Protein AF-A0A4R5NSW8-F1 (afdb_monomer_lite)

Foldseek 3Di:
DDDDDDDDDDDDDDDDDDDDDDDDPPPPPPPPPPQWPKDWPDKDWDPDWFKKQFCFDFFAADSSRPHTDGTSNVGRVFIWTFTMKIWIQTPVRDIFIWTWIAGPVRPDTGIDTCVRIDGDDDLVLLVVLLVLLLVLLVLADPVPSPVLPVLSVPADSLQQLHDPPDCSHPLSSLLVLLLCCQPPVDFAADDSRSVSSLCSNVSNCVSCLVPFDPVLNVVLVVLVVQLVVQQVVLVVVVVPDPDPDPDRTHSDRDNSNSVSSNVSSNSSSVRSSVVND

pLDDT: mean 81.41, std 21.51, range [29.38, 98.5]

Radius of gyration: 36.74 Å; chains: 1; bounding box: 62×72×131 Å

Secondary structure (DSSP, 8-state):
--------------------------------------EEEEEEEEEEEEEEEE-SSEEESSTT--SEEEEGGGGTT-EEEEEEEEEEE-TTS-EEEEEEEEETTSSSEEEEEGGGEEEPPP-HHHHHHHHHHHHHHTTS-TTTTHHHHHHHHT--TTSTT--TT-S-SHHHHHHHHHHHHHH---SS---HHHHHHHHHHHHHHHHHGGGS-HHHHHHHHHHHHHHHHHHHHHHHHHTT--------------HHHHHHHHHHHHHHHHHHHTT--

Organism: NCBI:txid1423728

Sequence (277 aa):
MTKSIHSKMTYVGLLAASMGIGMFVSPNGSNAQAASHIKIVSSKTMDDAQPYNITHGYLYSSPKLKVRLHNGKNYVHTTFYTNKATTVKKSYGVKSVYYYVFNKSKTVYGWTWHGNLVKAKTYDQEKSDISAMIGIINTMNPISRGEYLEKLNDVDVRTAYNDPSSSSDISSIVYQIGNDLKDDPGYETIGDETLNDYQTLGKFYDLFKSRFSTFDREKLDSLYDNYQTALNKSLADDGSSDDDDQYDGGLELSEEATSAASSFGDTLSEDIAKLQE

Structure (mmCIF, N/CA/C/O backbone):
data_AF-A0A4R5NSW8-F1
#
_entry.id   AF-A0A4R5NSW8-F1
#
loop_
_atom_site.group_PDB
_atom_site.id
_atom_site.type_symbol
_atom_site.label_atom_id
_atom_site.label_alt_id
_atom_site.label_comp_id
_atom_site.label_asym_id
_atom_site.label_entity_id
_atom_site.label_seq_id
_atom_site.pdbx_PDB_ins_code
_atom_site.Cartn_x
_atom_site.Cartn_y
_atom_site.Cartn_z
_atom_site.occupancy
_atom_site.B_iso_or_equiv
_atom_site.auth_seq_id
_atom_site.auth_comp_id
_atom_site.auth_asym_id
_atom_site.auth_atom_id
_atom_site.pdbx_PDB_model_num
ATOM 1 N N . MET A 1 1 ? -37.623 -56.697 57.505 1.00 38.62 1 MET A N 1
ATOM 2 C CA . MET A 1 1 ? -36.339 -55.968 57.465 1.00 38.62 1 MET A CA 1
ATOM 3 C C . MET A 1 1 ? -36.621 -54.515 57.832 1.00 38.62 1 MET A C 1
ATOM 5 O O . MET A 1 1 ? -37.329 -53.850 57.096 1.00 38.62 1 MET A O 1
ATOM 9 N N . THR A 1 2 ? -36.528 -54.186 59.127 1.00 33.19 2 THR A N 1
ATOM 10 C CA . THR A 1 2 ? -35.433 -53.381 59.734 1.00 33.19 2 THR A CA 1
ATOM 11 C C . THR A 1 2 ? -35.382 -51.960 59.156 1.00 33.19 2 THR A C 1
ATOM 13 O O . THR A 1 2 ? -34.997 -51.785 58.012 1.00 33.19 2 THR A O 1
ATOM 16 N N . LYS A 1 3 ? -35.981 -50.972 59.853 1.00 30.66 3 LYS A N 1
ATOM 17 C CA . LYS A 1 3 ? -35.326 -50.048 60.825 1.00 30.66 3 LYS A CA 1
ATOM 18 C C . LYS A 1 3 ? -34.261 -49.180 60.114 1.00 30.66 3 LYS A C 1
ATOM 20 O O . LYS A 1 3 ? -33.394 -49.728 59.464 1.00 30.66 3 LYS A O 1
ATOM 25 N N . SER A 1 4 ? -34.188 -47.855 60.260 1.00 32.28 4 SER A N 1
ATOM 26 C CA . SER A 1 4 ? -34.315 -47.126 61.521 1.00 32.28 4 SER A CA 1
ATOM 27 C C . SER A 1 4 ? -34.171 -45.597 61.316 1.00 32.28 4 SER A C 1
ATOM 29 O O . SER A 1 4 ? -33.352 -45.208 60.495 1.00 32.28 4 SER A O 1
ATOM 31 N N . ILE A 1 5 ? -35.005 -44.755 61.962 1.00 37.62 5 ILE A N 1
ATOM 32 C CA . ILE A 1 5 ? -34.723 -43.888 63.153 1.00 37.62 5 ILE A CA 1
ATOM 33 C C . ILE A 1 5 ? -33.814 -42.670 62.780 1.00 37.62 5 ILE A C 1
ATOM 35 O O . ILE A 1 5 ? -32.741 -42.855 62.226 1.00 37.62 5 ILE A O 1
ATOM 39 N N . HIS A 1 6 ? -34.159 -41.394 63.013 1.00 31.62 6 HIS A N 1
ATOM 40 C CA . HIS A 1 6 ? -34.327 -40.792 64.341 1.00 31.62 6 HIS A CA 1
ATOM 41 C C . HIS A 1 6 ? -35.201 -39.532 64.397 1.00 31.62 6 HIS A C 1
ATOM 43 O O . HIS A 1 6 ? -35.306 -38.733 63.475 1.00 31.62 6 HIS A O 1
ATOM 49 N N . SER A 1 7 ? -35.810 -39.416 65.573 1.00 32.41 7 SER A N 1
ATOM 50 C CA . SER A 1 7 ? -36.741 -38.428 66.094 1.00 32.41 7 SER A CA 1
ATOM 51 C C . SER A 1 7 ? -36.113 -37.813 67.352 1.00 32.41 7 SER A C 1
ATOM 53 O O . SER A 1 7 ? -35.307 -38.490 67.993 1.00 32.41 7 SER A O 1
ATOM 55 N N . LYS A 1 8 ? -36.610 -36.627 67.748 1.00 32.53 8 LYS A N 1
ATOM 56 C CA . LYS A 1 8 ? -36.468 -35.962 69.067 1.00 32.53 8 LYS A CA 1
ATOM 57 C C . LYS A 1 8 ? -35.099 -35.287 69.294 1.00 32.53 8 LYS A C 1
ATOM 59 O O . LYS A 1 8 ? -34.103 -35.704 68.735 1.00 32.53 8 LYS A O 1
ATOM 64 N N . MET A 1 9 ? -34.963 -34.217 70.077 1.00 32.03 9 MET A N 1
ATOM 65 C CA . MET A 1 9 ? -35.760 -33.802 71.228 1.00 32.03 9 MET A CA 1
ATOM 66 C C . MET A 1 9 ? -35.484 -32.329 71.560 1.00 32.03 9 MET A C 1
ATOM 68 O O . MET A 1 9 ? -34.350 -31.867 71.473 1.00 32.03 9 MET A O 1
ATOM 72 N N . THR A 1 10 ? -36.519 -31.624 72.001 1.00 36.34 10 THR A N 1
ATOM 73 C CA . THR A 1 10 ? -36.427 -30.390 72.785 1.00 36.34 10 THR A CA 1
ATOM 74 C C . THR A 1 10 ? -35.731 -30.671 74.119 1.00 36.34 10 THR A C 1
ATOM 76 O O . THR A 1 10 ? -36.114 -31.614 74.808 1.00 36.34 10 THR A O 1
ATOM 79 N N . TYR A 1 11 ? -34.788 -29.815 74.520 1.00 34.62 11 TYR A N 1
ATOM 80 C CA . TYR A 1 11 ? -34.426 -29.619 75.925 1.00 34.62 11 TYR A CA 1
ATOM 81 C C . TYR A 1 11 ? -34.349 -28.125 76.233 1.00 34.62 11 TYR A C 1
ATOM 83 O O . TYR A 1 11 ? -33.570 -27.380 75.645 1.00 34.62 11 TYR A O 1
ATOM 91 N N . VAL A 1 12 ? -35.206 -27.718 77.167 1.00 36.34 12 VAL A N 1
ATOM 92 C CA . VAL A 1 12 ? -35.125 -26.476 77.932 1.00 36.34 12 VAL A CA 1
ATOM 93 C C . VAL A 1 12 ? -34.064 -26.689 79.009 1.00 36.34 12 VAL A C 1
ATOM 95 O O . VAL A 1 12 ? -34.095 -27.708 79.699 1.00 36.34 12 VAL A O 1
ATOM 98 N N . GLY A 1 13 ? -33.138 -25.744 79.161 1.00 31.19 13 GLY A N 1
ATOM 99 C CA . GLY A 1 13 ? -32.072 -25.843 80.152 1.00 31.19 13 GLY A CA 1
ATOM 100 C C . GLY A 1 13 ? -31.401 -24.507 80.445 1.00 31.19 13 GLY A C 1
ATOM 101 O O . GLY A 1 13 ? -30.458 -24.133 79.768 1.00 31.19 13 GLY A O 1
ATOM 102 N N . LEU A 1 14 ? -31.906 -23.863 81.499 1.00 29.38 14 LEU A N 1
ATOM 103 C CA . LEU A 1 14 ? -31.194 -23.040 82.482 1.00 29.38 14 LEU A CA 1
ATOM 104 C C . LEU A 1 14 ? -30.482 -21.745 82.033 1.00 29.38 14 LEU A C 1
ATOM 106 O O . LEU A 1 14 ? -29.402 -21.740 81.450 1.00 29.38 14 LEU A O 1
ATOM 110 N N . LEU A 1 15 ? -31.070 -20.625 82.473 1.00 31.98 15 LEU A N 1
ATOM 111 C CA . LEU A 1 15 ? -30.392 -19.352 82.710 1.00 31.98 15 LEU A CA 1
ATOM 112 C C . LEU A 1 15 ? -29.209 -19.557 83.673 1.00 31.98 15 LEU A C 1
ATOM 114 O O . LEU A 1 15 ? -29.405 -20.000 84.804 1.00 31.98 15 LEU A O 1
ATOM 118 N N . ALA A 1 16 ? -28.020 -19.122 83.268 1.00 35.25 16 ALA A N 1
ATOM 119 C CA . ALA A 1 16 ? -26.944 -18.750 84.176 1.00 35.25 16 ALA A CA 1
ATOM 120 C C . ALA A 1 16 ? -26.356 -17.421 83.689 1.00 35.25 16 ALA A C 1
ATOM 122 O O . ALA A 1 16 ? -25.766 -17.336 82.614 1.00 35.25 16 ALA A O 1
ATOM 123 N N . ALA A 1 17 ? -26.584 -16.364 84.468 1.00 36.62 17 ALA A N 1
ATOM 124 C CA . ALA A 1 17 ? -25.967 -15.067 84.264 1.00 36.62 17 ALA A CA 1
ATOM 125 C C . ALA A 1 17 ? -24.540 -15.108 84.826 1.00 36.62 17 ALA A C 1
ATOM 127 O O . ALA A 1 17 ? -24.351 -15.220 86.035 1.00 36.62 17 ALA A O 1
ATOM 128 N N . SER A 1 18 ? -23.542 -14.985 83.953 1.00 34.31 18 SER A N 1
ATOM 129 C CA . SER A 1 18 ? -22.174 -14.631 84.329 1.00 34.31 18 SER A CA 1
ATOM 130 C C . SER A 1 18 ? -21.743 -13.410 83.525 1.00 34.31 18 SER A C 1
ATOM 132 O O . SER A 1 18 ? -21.860 -13.368 82.302 1.00 34.31 18 SER A O 1
ATOM 134 N N . MET A 1 19 ? -21.301 -12.395 84.255 1.00 34.38 19 MET A N 1
ATOM 135 C CA . MET A 1 19 ? -20.936 -11.071 83.779 1.00 34.38 19 MET A CA 1
ATOM 136 C C . MET A 1 19 ? -19.632 -11.104 82.966 1.00 34.38 19 MET A C 1
ATOM 138 O O . MET A 1 19 ? -18.651 -11.691 83.406 1.00 34.38 19 MET A O 1
ATOM 142 N N . GLY A 1 20 ? -19.622 -10.383 81.839 1.00 31.14 20 GLY A N 1
ATOM 143 C CA . GLY A 1 20 ? -18.429 -9.758 81.258 1.00 31.14 20 GLY A CA 1
ATOM 144 C C . GLY A 1 20 ? -17.565 -10.603 80.315 1.00 31.14 20 GLY A C 1
ATOM 145 O O . GLY A 1 20 ? -16.765 -11.403 80.767 1.00 31.14 20 GLY A O 1
ATOM 146 N N . ILE A 1 21 ? -17.666 -10.317 79.010 1.00 33.38 21 ILE A N 1
ATOM 147 C CA . ILE A 1 21 ? -16.567 -10.014 78.066 1.00 33.38 21 ILE A CA 1
ATOM 148 C C . ILE A 1 21 ? -17.239 -9.311 76.875 1.00 33.38 21 ILE A C 1
ATOM 150 O O . ILE A 1 21 ? -18.159 -9.848 76.260 1.00 33.38 21 ILE A O 1
ATOM 154 N N . GLY A 1 22 ? -16.823 -8.078 76.581 1.00 33.16 22 GLY A N 1
ATOM 155 C CA . GLY A 1 22 ? -17.311 -7.319 75.432 1.00 33.16 22 GLY A CA 1
ATOM 156 C C . GLY A 1 22 ? -16.860 -7.973 74.130 1.00 33.16 22 GLY A C 1
ATOM 157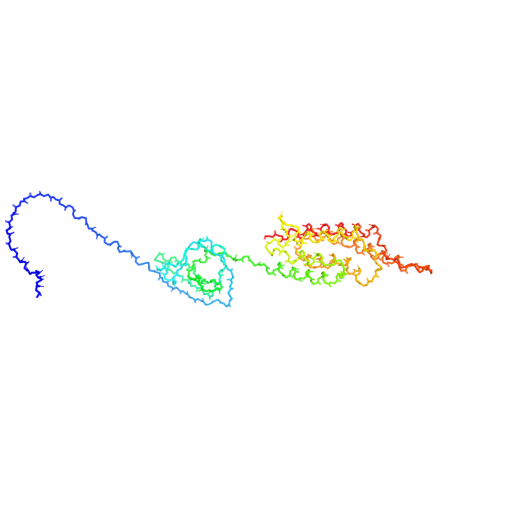 O O . GLY A 1 22 ? -15.699 -7.857 73.747 1.00 33.16 22 GLY A O 1
ATOM 158 N N . MET A 1 23 ? -17.777 -8.649 73.441 1.00 30.86 23 MET A N 1
ATOM 159 C CA . MET A 1 23 ? -17.570 -9.032 72.050 1.00 30.86 23 MET A CA 1
ATOM 160 C C . MET A 1 23 ? -17.953 -7.845 71.170 1.00 30.86 23 MET A C 1
ATOM 162 O O . MET A 1 23 ? -19.124 -7.488 71.054 1.00 30.86 23 MET A O 1
ATOM 166 N N . PHE A 1 24 ? -16.945 -7.233 70.552 1.00 35.09 24 PHE A N 1
ATOM 167 C CA . PHE A 1 24 ? -17.136 -6.402 69.373 1.00 35.09 24 PHE A CA 1
ATOM 168 C C . PHE A 1 24 ? -17.829 -7.250 68.305 1.00 35.09 24 PHE A C 1
ATOM 170 O O . PHE A 1 24 ? -17.222 -8.130 67.697 1.00 35.09 24 PHE A O 1
ATOM 177 N N . VAL A 1 25 ? -19.117 -7.000 68.084 1.00 33.78 25 VAL A N 1
ATOM 178 C CA . VAL A 1 25 ? -19.822 -7.527 66.921 1.00 33.78 25 VAL A CA 1
ATOM 179 C C . VAL A 1 25 ? -19.388 -6.652 65.750 1.00 33.78 25 VAL A C 1
ATOM 181 O O . VAL A 1 25 ? -19.862 -5.526 65.611 1.00 33.78 25 VAL A O 1
ATOM 184 N N . SER A 1 26 ? -18.447 -7.128 64.931 1.00 39.53 26 SER A N 1
ATOM 185 C CA . SER A 1 26 ? -18.221 -6.515 63.621 1.00 39.53 26 SER A CA 1
ATOM 186 C C . SER A 1 26 ? -19.549 -6.549 62.865 1.00 39.53 26 SER A C 1
ATOM 188 O O . SER A 1 26 ? -20.094 -7.638 62.659 1.00 39.53 26 SER A O 1
ATOM 190 N N . PRO A 1 27 ? -20.090 -5.405 62.415 1.00 40.66 27 PRO A N 1
ATOM 191 C CA . PRO A 1 27 ? -21.117 -5.450 61.405 1.00 40.66 27 PRO A CA 1
ATOM 192 C C . PRO A 1 27 ? -20.430 -5.989 60.154 1.00 40.66 27 PRO A C 1
ATOM 194 O O . PRO A 1 27 ? -19.585 -5.316 59.563 1.00 40.66 27 PRO A O 1
ATOM 197 N N . ASN A 1 28 ? -20.795 -7.202 59.740 1.00 41.66 28 ASN A N 1
ATOM 198 C CA . ASN A 1 28 ? -20.647 -7.620 58.353 1.00 41.66 28 ASN A CA 1
ATOM 199 C C . ASN A 1 28 ? -21.557 -6.712 57.521 1.00 41.66 28 ASN A C 1
ATOM 201 O O . ASN A 1 28 ? -22.669 -7.074 57.137 1.00 41.66 28 ASN A O 1
ATOM 205 N N . GLY A 1 29 ? -21.087 -5.484 57.302 1.00 38.56 29 GLY A N 1
ATOM 206 C CA . GLY A 1 29 ? -21.607 -4.586 56.302 1.00 38.56 29 GLY A CA 1
ATOM 207 C C . GLY A 1 29 ? -21.476 -5.316 54.983 1.00 38.56 29 GLY A C 1
ATOM 208 O O . GLY A 1 29 ? -20.382 -5.476 54.445 1.00 38.56 29 GLY A O 1
ATOM 209 N N . SER A 1 30 ? -22.606 -5.791 54.471 1.00 40.97 30 SER A N 1
ATOM 210 C CA . SER A 1 30 ? -22.729 -6.043 53.049 1.00 40.97 30 SER A CA 1
ATOM 211 C C . SER A 1 30 ? -22.366 -4.723 52.383 1.00 40.97 30 SER A C 1
ATOM 213 O O . SER A 1 30 ? -23.130 -3.763 52.466 1.00 40.97 30 SER A O 1
ATOM 215 N N . ASN A 1 31 ? -21.167 -4.636 51.806 1.00 37.28 31 ASN A N 1
ATOM 216 C CA . ASN A 1 31 ? -20.803 -3.522 50.951 1.00 37.28 31 ASN A CA 1
ATOM 217 C C . ASN A 1 31 ? -21.775 -3.573 49.774 1.00 37.28 31 ASN A C 1
ATOM 219 O O . ASN A 1 31 ? -21.560 -4.304 48.808 1.00 37.28 31 ASN A O 1
ATOM 223 N N . ALA A 1 32 ? -22.890 -2.852 49.885 1.00 41.69 32 ALA A N 1
ATOM 224 C CA . ALA A 1 32 ? -23.768 -2.592 48.769 1.00 41.69 32 ALA A CA 1
ATOM 225 C C . ALA A 1 32 ? -22.912 -1.851 47.743 1.00 41.69 32 ALA A C 1
ATOM 227 O O . ALA A 1 32 ? -22.617 -0.666 47.898 1.00 41.69 32 ALA A O 1
ATOM 228 N N . GLN A 1 33 ? -22.436 -2.574 46.729 1.00 45.12 33 GLN A N 1
ATOM 229 C CA . GLN A 1 33 ? -21.778 -1.977 45.580 1.00 45.12 33 GLN A CA 1
ATOM 230 C C . GLN A 1 33 ? -22.769 -0.990 44.981 1.00 45.12 33 GLN A C 1
ATOM 232 O O . GLN A 1 33 ? -23.766 -1.385 44.375 1.00 45.12 33 GLN A O 1
ATOM 237 N N . ALA A 1 34 ? -22.522 0.297 45.232 1.00 43.75 34 ALA A N 1
ATOM 238 C CA . ALA A 1 34 ? -23.356 1.381 44.756 1.00 43.75 34 ALA A CA 1
ATOM 239 C C . ALA A 1 34 ? -23.580 1.179 43.255 1.00 43.75 34 ALA A C 1
ATOM 241 O O . ALA A 1 34 ? -22.629 1.160 42.467 1.00 43.75 34 ALA A O 1
ATOM 242 N N . ALA A 1 35 ? -24.838 0.959 42.867 1.00 52.75 35 ALA A N 1
ATOM 243 C CA . ALA A 1 35 ? -25.195 0.788 41.473 1.00 52.75 35 ALA A CA 1
ATOM 244 C C . ALA A 1 35 ? -24.728 2.039 40.725 1.00 52.75 35 ALA A C 1
ATOM 246 O O . ALA A 1 35 ? -25.198 3.145 40.997 1.00 52.75 35 ALA A O 1
ATOM 247 N N . SER A 1 36 ? -23.776 1.892 39.801 1.00 60.06 36 SER A N 1
ATOM 248 C CA . SER A 1 36 ? -23.354 3.030 38.997 1.00 60.06 36 SER A CA 1
ATOM 249 C C . SER A 1 36 ? -24.580 3.542 38.233 1.00 60.06 36 SER A C 1
ATOM 251 O O . SER A 1 36 ? -25.211 2.820 37.455 1.00 60.06 36 SER A O 1
ATOM 253 N N . HIS A 1 37 ? -24.976 4.788 38.503 1.00 76.00 37 HIS A N 1
ATOM 254 C CA . HIS A 1 37 ? -26.089 5.445 37.819 1.00 76.00 37 HIS A CA 1
ATOM 255 C C . HIS A 1 37 ? -25.644 5.863 36.416 1.00 76.00 37 HIS A C 1
ATOM 257 O O . HIS A 1 37 ? -25.472 7.042 36.113 1.00 76.00 37 HIS A O 1
ATOM 263 N N . ILE A 1 38 ? -25.403 4.872 35.562 1.00 85.56 38 ILE A N 1
ATOM 264 C CA . ILE A 1 38 ? -25.122 5.075 34.150 1.00 85.56 38 ILE A CA 1
ATOM 265 C C . ILE A 1 38 ? -26.432 5.413 33.440 1.00 85.56 38 ILE A C 1
ATOM 267 O O . ILE A 1 38 ? -27.372 4.616 33.419 1.00 85.56 38 ILE A O 1
ATOM 271 N N . LYS A 1 39 ? -26.477 6.605 32.841 1.00 89.38 39 LYS A N 1
ATOM 272 C CA . LYS A 1 39 ? -27.582 7.062 31.995 1.00 89.38 39 LYS A CA 1
ATOM 273 C C . LYS A 1 39 ? -27.145 7.054 30.537 1.00 89.38 39 LYS A C 1
ATOM 275 O O . LYS A 1 39 ? -26.101 7.608 30.203 1.00 89.38 39 LYS A O 1
ATOM 280 N N . ILE A 1 40 ? -27.953 6.457 29.670 1.00 91.56 40 ILE A N 1
ATOM 281 C CA . ILE A 1 40 ? -27.768 6.558 28.220 1.00 91.56 40 ILE A CA 1
ATOM 282 C C . ILE A 1 40 ? -28.359 7.901 27.786 1.00 91.56 40 ILE A C 1
ATOM 284 O O . ILE A 1 40 ? -29.528 8.168 28.043 1.00 91.56 40 ILE A O 1
ATOM 288 N N . VAL A 1 41 ? -27.531 8.759 27.196 1.00 92.75 41 VAL A N 1
ATOM 289 C CA . VAL A 1 41 ? -27.887 10.126 26.784 1.00 92.75 41 VAL A CA 1
ATOM 290 C C . VAL A 1 41 ? -28.338 10.159 25.331 1.00 92.75 41 VAL A C 1
ATOM 292 O O . VAL A 1 41 ? -29.280 10.863 24.995 1.00 92.75 41 VAL A O 1
ATOM 295 N N . SER A 1 42 ? -27.660 9.411 24.466 1.00 93.88 42 SER A N 1
ATOM 296 C CA . SER A 1 42 ? -28.001 9.311 23.051 1.00 93.88 42 SER A CA 1
ATOM 297 C C . SER A 1 42 ? -27.514 7.988 22.483 1.00 93.88 42 SER A C 1
ATOM 299 O O . SER A 1 42 ? -26.596 7.371 23.029 1.00 93.88 42 SER A O 1
ATOM 301 N N . SER A 1 43 ? -28.134 7.550 21.392 1.00 95.00 43 SER A N 1
ATOM 302 C CA . SER A 1 43 ? -27.688 6.399 20.610 1.00 95.00 43 SER A CA 1
ATOM 303 C C . SER A 1 43 ? -27.847 6.702 19.129 1.00 95.00 43 SER A C 1
ATOM 305 O O . SER A 1 43 ? -28.787 7.394 18.747 1.00 95.00 43 SER A O 1
ATOM 307 N N . LYS A 1 44 ? -26.937 6.180 18.313 1.00 94.06 44 LYS A N 1
ATOM 308 C CA . LYS A 1 44 ? -27.028 6.221 16.855 1.00 94.06 44 LYS A CA 1
ATOM 309 C C . LYS A 1 44 ? -26.533 4.912 16.256 1.00 94.06 44 LYS A C 1
ATOM 311 O O . LYS A 1 44 ? -25.636 4.273 16.816 1.00 94.06 44 LYS A O 1
ATOM 316 N N . THR A 1 45 ? -27.108 4.545 15.122 1.00 93.31 45 THR A N 1
ATOM 317 C CA . THR A 1 45 ? -26.530 3.549 14.217 1.00 93.31 45 THR A CA 1
ATOM 318 C C . THR A 1 45 ? -25.448 4.234 13.381 1.00 93.31 45 THR A C 1
ATOM 320 O O . THR A 1 45 ? -25.478 5.453 13.210 1.00 93.31 45 THR A O 1
ATOM 323 N N . MET A 1 46 ? -24.445 3.475 12.963 1.00 88.50 46 MET A N 1
ATOM 324 C CA . MET A 1 46 ? -23.431 3.919 12.014 1.00 88.50 46 MET A CA 1
ATOM 325 C C . MET A 1 46 ? -23.669 3.185 10.705 1.00 88.50 46 MET A C 1
ATOM 327 O O . MET A 1 46 ? -23.862 1.968 10.734 1.00 88.50 46 MET A O 1
ATOM 331 N N . ASP A 1 47 ? -23.657 3.928 9.605 1.00 74.75 47 ASP A N 1
ATOM 332 C CA . ASP A 1 47 ? -23.994 3.390 8.288 1.00 74.75 47 ASP A CA 1
ATOM 333 C C . ASP A 1 47 ? -22.853 2.534 7.708 1.00 74.75 47 ASP A C 1
ATOM 335 O O . ASP A 1 47 ? -23.127 1.600 6.963 1.00 74.75 47 ASP A O 1
ATOM 339 N N . ASP A 1 48 ? -21.614 2.725 8.193 1.00 76.69 48 ASP A N 1
ATOM 340 C CA . ASP A 1 48 ? -20.444 1.944 7.781 1.00 76.69 48 ASP A CA 1
ATOM 341 C C . ASP A 1 48 ? -19.736 1.238 8.942 1.00 76.69 48 ASP A C 1
ATOM 343 O O . ASP A 1 48 ? -19.367 1.834 9.962 1.00 76.69 48 ASP A O 1
ATOM 347 N N . ALA A 1 49 ? -19.482 -0.056 8.743 1.00 81.69 49 ALA A N 1
ATOM 348 C CA . ALA A 1 49 ? -18.740 -0.902 9.663 1.00 81.69 49 ALA A CA 1
ATOM 349 C C . ALA A 1 49 ? -17.226 -0.679 9.523 1.00 81.69 49 ALA A C 1
ATOM 351 O O . ALA A 1 49 ? -16.540 -1.401 8.804 1.00 81.69 49 ALA A O 1
ATOM 352 N N . GLN A 1 50 ? -16.698 0.318 10.230 1.00 85.19 50 GLN A N 1
ATOM 353 C CA . GLN A 1 50 ? -15.265 0.629 10.224 1.00 85.19 50 GLN A CA 1
ATOM 354 C C . GLN A 1 50 ? -14.453 -0.411 11.026 1.00 85.19 50 GLN A C 1
ATOM 356 O O . GLN A 1 50 ? -14.913 -0.825 12.101 1.00 85.19 50 GLN A O 1
ATOM 361 N N . PRO A 1 51 ? -13.269 -0.841 10.541 1.00 92.44 51 PRO A N 1
ATOM 362 C CA . PRO A 1 51 ? -12.437 -1.821 11.227 1.00 92.44 51 PRO A CA 1
ATOM 363 C C . PRO A 1 51 ? -11.560 -1.167 12.311 1.00 92.44 51 PRO A C 1
ATOM 365 O O . PRO A 1 51 ? -10.930 -0.128 12.110 1.00 92.44 51 PRO A O 1
ATOM 368 N N . TYR A 1 52 ? -11.493 -1.804 13.477 1.00 94.69 52 TYR A N 1
ATOM 369 C CA . TYR A 1 52 ? -10.744 -1.359 14.650 1.00 94.69 52 TYR A CA 1
ATOM 370 C C . TYR A 1 52 ? -10.041 -2.525 15.340 1.00 94.69 52 TYR A C 1
ATOM 372 O O . TYR A 1 52 ? -10.554 -3.641 15.370 1.00 94.69 52 TYR A O 1
ATOM 380 N N . ASN A 1 53 ? -8.934 -2.233 16.011 1.00 94.88 53 ASN A N 1
ATOM 381 C CA . ASN A 1 53 ? -8.326 -3.114 16.999 1.00 94.88 53 ASN A CA 1
ATOM 382 C C . ASN A 1 53 ? -8.573 -2.547 18.401 1.00 94.88 53 ASN A C 1
ATOM 384 O O . ASN A 1 53 ? -8.621 -1.330 18.602 1.00 94.88 53 ASN A O 1
ATOM 388 N N . ILE A 1 54 ? -8.731 -3.434 19.382 1.00 94.75 54 ILE A N 1
ATOM 389 C CA . ILE A 1 54 ? -8.881 -3.055 20.791 1.00 94.75 54 ILE A CA 1
ATOM 390 C C . ILE A 1 54 ? -7.516 -3.165 21.461 1.00 94.75 54 ILE A C 1
ATOM 392 O O . ILE A 1 54 ? -6.950 -4.250 21.521 1.00 94.75 54 ILE A O 1
ATOM 396 N N . THR A 1 55 ? -7.000 -2.069 22.009 1.00 92.88 55 THR A N 1
ATOM 397 C CA . THR A 1 55 ? -5.674 -2.047 22.656 1.00 92.88 55 THR A CA 1
ATOM 398 C C . THR A 1 55 ? -5.747 -2.324 24.157 1.00 92.88 55 THR A C 1
ATOM 400 O O . THR A 1 55 ? -4.826 -2.886 24.751 1.00 92.88 55 THR A O 1
ATOM 403 N N . HIS A 1 56 ? -6.849 -1.939 24.805 1.00 94.25 56 HIS A N 1
ATOM 404 C CA . HIS A 1 56 ? -7.043 -2.081 26.249 1.00 94.25 56 HIS A CA 1
ATOM 405 C C . HIS A 1 56 ? -8.522 -2.008 26.660 1.00 94.25 56 HIS A C 1
ATOM 407 O O . HIS A 1 56 ? -9.428 -1.887 25.841 1.00 94.25 56 HIS A O 1
ATOM 413 N N . GLY A 1 57 ? -8.785 -2.098 27.966 1.00 95.06 57 GLY A N 1
ATOM 414 C CA . GLY A 1 57 ? -10.126 -1.973 28.534 1.00 95.06 57 GLY A CA 1
ATOM 415 C C . GLY A 1 57 ? -10.946 -3.260 28.465 1.00 95.06 57 GLY A C 1
ATOM 416 O O . GLY A 1 57 ? -10.408 -4.363 28.419 1.00 95.06 57 GLY A O 1
ATOM 417 N N . TYR A 1 58 ? -12.269 -3.119 28.518 1.00 97.25 58 TYR A N 1
ATOM 418 C CA . TYR A 1 58 ? -13.208 -4.240 28.567 1.00 97.25 58 TYR A CA 1
ATOM 419 C C . TYR A 1 58 ? -14.307 -4.075 27.522 1.00 97.25 58 TYR A C 1
ATOM 421 O O . TYR A 1 58 ? -14.650 -2.951 27.139 1.00 97.25 58 TYR A O 1
ATOM 429 N N . LEU A 1 59 ? -14.886 -5.201 27.111 1.00 97.50 59 LEU A N 1
ATOM 430 C CA . LEU A 1 59 ? -16.143 -5.250 26.376 1.00 97.50 59 LEU A CA 1
ATOM 431 C C . LEU A 1 59 ? -17.249 -5.591 27.371 1.00 97.50 59 LEU A C 1
ATOM 433 O O . LEU A 1 59 ? -17.124 -6.527 28.162 1.00 97.50 59 LEU A O 1
ATOM 437 N N . TYR A 1 60 ? -18.333 -4.831 27.331 1.00 97.44 60 TYR A N 1
ATOM 438 C CA . TYR A 1 60 ? -19.480 -4.983 28.216 1.00 97.44 60 TYR A CA 1
ATOM 439 C C . TYR A 1 60 ? -20.687 -5.531 27.461 1.00 97.44 60 TYR A C 1
ATOM 441 O O . TYR A 1 60 ? -20.877 -5.245 26.281 1.00 97.44 60 TYR A O 1
ATOM 449 N N . SER A 1 61 ? -21.566 -6.254 28.150 1.00 96.38 61 SER A N 1
ATOM 450 C CA . SER A 1 61 ? -22.775 -6.807 27.522 1.00 96.38 61 SER A CA 1
ATOM 451 C C . SER A 1 61 ? -23.773 -5.739 27.071 1.00 96.38 61 SER A C 1
ATOM 453 O O . SER A 1 61 ? -24.595 -5.976 26.191 1.00 96.38 61 SER A O 1
ATOM 455 N N . SER A 1 62 ? -23.713 -4.546 27.666 1.00 94.81 62 SER A N 1
ATOM 456 C CA . SER A 1 62 ? -24.615 -3.438 27.362 1.00 94.81 62 SER A CA 1
ATOM 457 C C . SER A 1 62 ? -23.955 -2.080 27.625 1.00 94.81 62 SER A C 1
ATOM 459 O O . SER A 1 62 ? -23.009 -2.005 28.419 1.00 94.81 62 SER A O 1
ATOM 461 N N . PRO A 1 63 ? -24.517 -0.978 27.088 1.00 91.75 63 PRO A N 1
ATOM 462 C CA . PRO A 1 63 ? -24.078 0.388 27.390 1.00 91.75 63 PRO A CA 1
ATOM 463 C C . PRO A 1 63 ? -24.175 0.771 28.868 1.00 91.75 63 PRO A C 1
ATOM 465 O O . PRO A 1 63 ? -23.649 1.799 29.278 1.00 91.75 63 PRO A O 1
ATOM 468 N N . LYS A 1 64 ? -24.878 -0.031 29.682 1.00 91.19 64 LYS A N 1
ATOM 469 C CA . LYS A 1 64 ? -25.002 0.181 31.129 1.00 91.19 64 LYS A CA 1
ATOM 470 C C . LYS A 1 64 ? -23.758 -0.269 31.902 1.00 91.19 64 LYS A C 1
ATOM 472 O O . LYS A 1 64 ? -23.716 -0.080 33.110 1.00 91.19 64 LYS A O 1
ATOM 477 N N . LEU A 1 65 ? -22.779 -0.882 31.228 1.00 91.31 65 LEU A N 1
ATOM 478 C CA . LEU A 1 65 ? -21.455 -1.264 31.744 1.00 91.31 65 LEU A CA 1
ATOM 479 C C . LEU A 1 65 ? -21.474 -2.126 33.023 1.00 91.31 65 LEU A C 1
ATOM 481 O O . LEU A 1 65 ? -20.511 -2.130 33.788 1.00 91.31 65 LEU A O 1
ATOM 485 N N . LYS A 1 66 ? -22.569 -2.860 33.264 1.00 90.69 66 LYS A N 1
ATOM 486 C CA . LYS A 1 66 ? -22.749 -3.684 34.473 1.00 90.69 66 LYS A CA 1
ATOM 487 C C . LYS A 1 66 ? -21.996 -5.008 34.409 1.00 90.69 66 LYS A C 1
ATOM 489 O O . LYS A 1 66 ? -21.428 -5.435 35.404 1.00 90.69 66 LYS A O 1
ATOM 494 N N . VAL A 1 67 ? -22.006 -5.651 33.244 1.00 93.69 67 VAL A N 1
ATOM 495 C CA . VAL A 1 67 ? -21.433 -6.987 33.047 1.00 93.69 67 VAL A CA 1
ATOM 496 C C . VAL A 1 67 ? -20.307 -6.887 32.032 1.00 93.69 67 VAL A C 1
ATOM 498 O O . VAL A 1 67 ? -20.529 -6.428 30.909 1.00 93.69 67 VAL A O 1
ATOM 501 N N . ARG A 1 68 ? -19.106 -7.294 32.446 1.00 96.00 68 ARG A N 1
ATOM 502 C CA . ARG A 1 68 ? -17.931 -7.435 31.579 1.00 96.00 68 ARG A CA 1
ATOM 503 C C . ARG A 1 68 ? -18.008 -8.797 30.894 1.00 96.00 68 ARG A C 1
ATOM 505 O O . ARG A 1 68 ? -18.229 -9.792 31.574 1.00 96.00 68 ARG A O 1
ATOM 512 N N . LEU A 1 69 ? -17.844 -8.822 29.578 1.00 96.44 69 LEU A N 1
ATOM 513 C CA . LEU A 1 69 ? -17.809 -10.044 28.773 1.00 96.44 69 LEU A CA 1
ATOM 514 C C . LEU A 1 69 ? -16.371 -10.462 28.475 1.00 96.44 69 LEU A C 1
ATOM 516 O O . LEU A 1 69 ? -16.002 -11.612 28.675 1.00 96.44 69 LEU A O 1
ATOM 520 N N . HIS A 1 70 ? -15.553 -9.505 28.034 1.00 97.06 70 HIS A N 1
ATOM 521 C CA . HIS A 1 70 ? -14.199 -9.765 27.558 1.00 97.06 70 HIS A CA 1
ATOM 522 C C . HIS A 1 70 ? -13.222 -8.706 28.069 1.00 97.06 70 HIS A C 1
ATOM 524 O O . HIS A 1 70 ? -13.584 -7.540 28.255 1.00 97.06 70 HIS A O 1
ATOM 530 N N . ASN A 1 71 ? -11.967 -9.108 28.265 1.00 96.88 71 ASN A N 1
ATOM 531 C CA . ASN A 1 71 ? -10.849 -8.189 28.444 1.00 96.88 71 ASN A CA 1
ATOM 532 C C . ASN A 1 71 ? -10.256 -7.872 27.067 1.00 96.88 71 ASN A C 1
ATOM 534 O O . ASN A 1 71 ? -9.808 -8.784 26.378 1.00 96.88 71 ASN A O 1
ATOM 538 N N . GLY A 1 72 ? -10.251 -6.597 26.677 1.00 93.62 72 GLY A N 1
ATOM 539 C CA . GLY A 1 72 ? -9.789 -6.150 25.363 1.00 93.62 72 GLY A CA 1
ATOM 540 C C . GLY A 1 72 ? -8.334 -6.519 25.069 1.00 93.62 72 GLY A C 1
ATOM 541 O O . GLY A 1 72 ? -8.010 -6.828 23.929 1.00 93.62 72 GLY A O 1
ATOM 542 N N . LYS A 1 73 ? -7.483 -6.602 26.102 1.00 94.50 73 LYS A N 1
ATOM 543 C CA . LYS A 1 73 ? -6.069 -6.992 25.956 1.00 94.50 73 LYS A CA 1
ATOM 544 C C . LYS A 1 73 ? -5.871 -8.403 25.392 1.00 94.50 73 LYS A C 1
ATOM 546 O O . LYS A 1 73 ? -4.826 -8.680 24.822 1.00 94.50 73 LYS A O 1
ATOM 551 N N . ASN A 1 74 ? -6.868 -9.280 25.512 1.00 95.94 74 ASN A N 1
ATOM 552 C CA . ASN A 1 74 ? -6.800 -10.638 24.965 1.00 95.94 74 ASN A CA 1
ATOM 553 C C . ASN A 1 74 ? -7.100 -10.683 23.453 1.00 95.94 74 ASN A C 1
ATOM 555 O O . ASN A 1 74 ? -7.061 -11.755 22.861 1.00 95.94 74 ASN A O 1
ATOM 559 N N . TYR A 1 75 ? -7.432 -9.541 22.839 1.00 94.50 75 TYR A N 1
ATOM 560 C CA . TYR A 1 75 ? -7.906 -9.444 21.457 1.00 94.50 75 TYR A CA 1
ATOM 561 C C . TYR A 1 75 ? -7.182 -8.345 20.662 1.00 94.50 75 TYR A C 1
ATOM 563 O O . TYR A 1 75 ? -7.734 -7.814 19.701 1.00 94.50 75 TYR A O 1
ATOM 571 N N . VAL A 1 76 ? -5.941 -8.006 21.033 1.00 91.19 76 VAL A N 1
ATOM 572 C CA . VAL A 1 76 ? -5.152 -6.937 20.381 1.00 91.19 76 VAL A CA 1
ATOM 573 C C . VAL A 1 76 ? -4.871 -7.195 18.893 1.00 91.19 76 VAL A C 1
ATOM 575 O O . VAL A 1 76 ? -4.772 -6.251 18.111 1.00 91.19 76 VAL A O 1
ATOM 578 N N . HIS A 1 77 ? -4.830 -8.466 18.481 1.00 89.50 77 HIS A N 1
ATOM 579 C CA . HIS A 1 77 ? -4.671 -8.898 17.084 1.00 89.50 77 HIS A CA 1
ATOM 580 C C . HIS A 1 77 ? -6.002 -9.253 16.399 1.00 89.50 77 HIS A C 1
ATOM 582 O O . HIS A 1 77 ? -6.013 -9.819 15.312 1.00 89.50 77 HIS A O 1
ATOM 588 N N . THR A 1 78 ? -7.142 -8.975 17.039 1.00 93.88 78 THR A N 1
ATOM 589 C CA . THR A 1 78 ? -8.466 -9.218 16.454 1.00 93.88 78 THR A CA 1
ATOM 590 C C . THR A 1 78 ? -9.016 -7.932 15.857 1.00 93.88 78 THR A C 1
ATOM 592 O O . THR A 1 78 ? -9.147 -6.926 16.553 1.00 93.88 78 THR A O 1
ATOM 595 N N . THR A 1 79 ? -9.415 -7.991 14.588 1.00 94.88 79 THR A N 1
ATOM 596 C CA . THR A 1 79 ? -10.182 -6.918 13.954 1.00 94.88 79 THR A CA 1
ATOM 597 C C . THR A 1 79 ? -11.643 -6.983 14.393 1.00 94.88 79 THR A C 1
ATOM 599 O O . THR A 1 79 ? -12.327 -8.002 14.244 1.00 94.88 79 THR A O 1
ATOM 602 N N . PHE A 1 80 ? -12.123 -5.868 14.921 1.00 95.69 80 PHE A N 1
ATOM 603 C CA . PHE A 1 80 ? -13.506 -5.618 15.287 1.00 95.69 80 PHE A CA 1
ATOM 604 C C . PHE A 1 80 ? -14.133 -4.605 14.340 1.00 95.69 80 PHE A C 1
ATOM 606 O O . PHE A 1 80 ? -13.467 -3.713 13.832 1.00 95.69 80 PHE A O 1
ATOM 613 N N . TYR A 1 81 ? -15.442 -4.702 14.175 1.00 95.56 81 TYR A N 1
ATOM 614 C CA . TYR A 1 81 ? -16.250 -3.772 13.403 1.00 95.56 81 TYR A CA 1
ATOM 615 C C . TYR A 1 81 ? -17.245 -3.069 14.317 1.00 95.56 81 TYR A C 1
ATOM 617 O O . TYR A 1 81 ? -17.729 -3.666 15.282 1.00 95.56 81 TYR A O 1
ATOM 625 N N . THR A 1 82 ? -17.572 -1.813 14.013 1.00 94.81 82 THR A N 1
ATOM 626 C CA . THR A 1 82 ? -18.529 -1.016 14.795 1.00 94.81 82 THR A CA 1
ATOM 627 C C . THR A 1 82 ? -19.757 -0.647 13.986 1.00 94.81 82 THR A C 1
ATOM 629 O O . THR A 1 82 ? -19.616 -0.188 12.865 1.00 94.81 82 THR A O 1
ATOM 632 N N . ASN A 1 83 ? -20.957 -0.754 14.559 1.00 94.56 83 ASN A N 1
ATOM 633 C CA . ASN A 1 83 ? -22.193 -0.322 13.880 1.00 94.56 83 ASN A CA 1
ATOM 634 C C . ASN A 1 83 ? -23.137 0.519 14.753 1.00 94.56 83 ASN A C 1
ATOM 636 O O . ASN A 1 83 ? -24.195 0.949 14.298 1.00 94.56 83 ASN A O 1
ATOM 640 N N . LYS A 1 84 ? -22.800 0.735 16.028 1.00 95.44 84 LYS A N 1
ATOM 641 C CA . LYS A 1 84 ? -23.605 1.537 16.957 1.00 95.44 84 LYS A CA 1
ATOM 642 C C . LYS A 1 84 ? -22.703 2.364 17.852 1.00 95.44 84 LYS A C 1
ATOM 644 O O . LYS A 1 84 ? -21.703 1.862 18.363 1.00 95.44 84 LYS A O 1
ATOM 649 N N . ALA A 1 85 ? -23.116 3.600 18.110 1.00 95.88 85 ALA A N 1
ATOM 650 C CA . ALA A 1 85 ? -22.544 4.464 19.133 1.00 95.88 85 ALA A CA 1
ATOM 651 C C . ALA A 1 85 ? -23.599 4.838 20.163 1.00 95.88 85 ALA A C 1
ATOM 653 O O . ALA A 1 85 ? -24.759 5.080 19.836 1.00 95.88 85 ALA A O 1
ATOM 654 N N . THR A 1 86 ? -23.171 4.966 21.411 1.00 96.38 86 THR A N 1
ATOM 655 C CA . THR A 1 86 ? -24.005 5.482 22.488 1.00 96.38 86 THR A CA 1
ATOM 656 C C . THR A 1 86 ? -23.213 6.419 23.381 1.00 96.38 86 THR A C 1
ATOM 658 O O . THR A 1 86 ? -22.062 6.152 23.718 1.00 96.38 86 THR A O 1
ATOM 661 N N . THR A 1 87 ? -23.823 7.535 23.766 1.00 96.94 87 THR A N 1
ATOM 662 C CA . THR A 1 87 ? -23.242 8.438 24.759 1.00 96.94 87 THR A CA 1
ATOM 663 C C . THR A 1 87 ? -23.763 8.054 26.128 1.00 96.94 87 THR A C 1
ATOM 665 O O . THR A 1 87 ? -24.964 8.106 26.385 1.00 96.94 87 THR A O 1
ATOM 668 N N . VAL A 1 88 ? -22.855 7.715 27.030 1.00 93.75 88 VAL A N 1
ATOM 669 C CA . VAL A 1 88 ? -23.148 7.365 28.415 1.00 93.75 88 VAL A CA 1
ATOM 670 C C . VAL A 1 88 ? -22.757 8.521 29.326 1.00 93.75 88 VAL A C 1
ATOM 672 O O . VAL A 1 88 ? -21.639 9.016 29.248 1.00 93.75 88 VAL A O 1
ATOM 675 N N . LYS A 1 89 ? -23.654 8.924 30.228 1.00 92.19 89 LYS A N 1
ATOM 676 C CA . LYS A 1 89 ? -23.375 9.821 31.355 1.00 92.19 89 LYS A CA 1
ATOM 677 C C . LYS A 1 89 ? -23.178 8.988 32.620 1.00 92.19 89 LYS A C 1
ATOM 679 O O . LYS A 1 89 ? -24.097 8.285 33.044 1.00 92.19 89 LYS A O 1
ATOM 684 N N . LYS A 1 90 ? -21.981 9.055 33.207 1.00 84.62 90 LYS A N 1
ATOM 685 C CA . LYS A 1 90 ? -21.656 8.423 34.498 1.00 84.62 90 LYS A CA 1
ATOM 686 C C . LYS A 1 90 ? -22.245 9.233 35.665 1.00 84.62 90 LYS A C 1
ATOM 688 O O . LYS A 1 90 ? -22.702 10.361 35.475 1.00 84.62 90 LYS A O 1
ATOM 693 N N . SER A 1 91 ? -22.203 8.671 36.875 1.00 77.75 91 SER A N 1
ATOM 694 C CA . SER A 1 91 ? -22.737 9.282 38.107 1.00 77.75 91 SER A CA 1
ATOM 695 C C . SER A 1 91 ? -22.211 10.699 38.363 1.00 77.75 91 SER A C 1
ATOM 697 O O . SER A 1 91 ? -22.991 11.580 38.702 1.00 77.75 91 SER A O 1
ATOM 699 N N . TYR A 1 92 ? -20.926 10.947 38.098 1.00 75.94 92 TYR A N 1
ATOM 700 C CA . TYR A 1 92 ? -20.275 12.259 38.243 1.00 75.94 92 TYR A CA 1
ATOM 701 C C . TYR A 1 92 ? 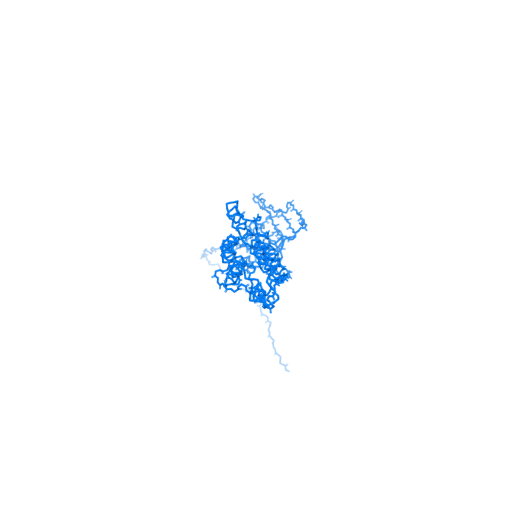-20.540 13.228 37.077 1.00 75.94 92 TYR A C 1
ATOM 703 O O . TYR A 1 92 ? -19.833 14.210 36.894 1.00 75.94 92 TYR A O 1
ATOM 711 N N . GLY A 1 93 ? -21.525 12.939 36.226 1.00 80.56 93 GLY A N 1
ATOM 712 C CA . GLY A 1 93 ? -21.947 13.820 35.139 1.00 80.56 93 GLY A CA 1
ATOM 713 C C . GLY A 1 93 ? -21.106 13.759 33.861 1.00 80.56 93 GLY A C 1
ATOM 714 O O . GLY A 1 93 ? -21.570 14.243 32.827 1.00 80.56 93 GLY A O 1
ATOM 715 N N . VAL A 1 94 ? -19.941 13.108 33.901 1.00 87.50 94 VAL A N 1
ATOM 716 C CA . VAL A 1 94 ? -19.044 12.920 32.751 1.00 87.50 94 VAL A CA 1
ATOM 717 C C . VAL A 1 94 ? -19.727 12.099 31.657 1.00 87.50 94 VAL A C 1
ATOM 719 O O . VAL A 1 94 ? -20.247 11.008 31.921 1.00 87.50 94 VAL A O 1
ATOM 722 N N . LYS A 1 95 ? -19.706 12.622 30.427 1.00 93.44 95 LYS A N 1
ATOM 723 C CA . LYS A 1 95 ? -20.189 11.942 29.220 1.00 93.44 95 LYS A CA 1
ATOM 724 C C . LYS A 1 95 ? -19.037 11.212 28.527 1.00 93.44 95 LYS A C 1
ATOM 726 O O . LYS A 1 95 ? -17.928 11.729 28.453 1.00 93.44 95 LYS A O 1
ATOM 731 N N . SER A 1 96 ? -19.296 10.021 28.002 1.00 93.75 96 SER A N 1
ATOM 732 C CA . SER A 1 96 ? -18.321 9.245 27.230 1.00 93.75 96 SER A CA 1
ATOM 733 C C . SER A 1 96 ? -19.026 8.438 26.149 1.00 93.75 96 SER A C 1
ATOM 735 O O . SER A 1 96 ? -20.122 7.927 26.380 1.00 93.75 96 SER A O 1
ATOM 737 N N . VAL A 1 97 ? -18.396 8.299 24.985 1.00 95.75 97 VAL A N 1
ATOM 738 C CA . VAL A 1 97 ? -18.965 7.541 23.867 1.00 95.75 97 VAL A CA 1
ATOM 739 C C . VAL A 1 97 ? -18.521 6.079 23.940 1.00 95.75 97 VAL A C 1
ATOM 741 O O . VAL A 1 97 ? -17.358 5.769 24.186 1.00 95.75 97 VAL A O 1
ATOM 744 N N . TYR A 1 98 ? -19.457 5.161 23.756 1.00 96.50 98 TYR A N 1
ATOM 745 C CA . TYR A 1 98 ? -19.195 3.731 23.679 1.00 96.50 98 TYR A CA 1
ATOM 746 C C . TYR A 1 98 ? -19.629 3.226 22.316 1.00 96.50 98 TYR A C 1
ATOM 748 O O . TYR A 1 98 ? -20.715 3.571 21.845 1.00 96.50 98 TYR A O 1
ATOM 756 N N . TYR A 1 99 ? -18.788 2.407 21.699 1.00 97.06 99 TYR A N 1
ATOM 757 C CA . TYR A 1 99 ? -19.104 1.721 20.457 1.00 97.06 99 TYR A CA 1
ATOM 758 C C . TYR A 1 99 ? -19.469 0.275 20.754 1.00 97.06 99 TYR A C 1
ATOM 760 O O . TYR A 1 99 ? -18.875 -0.358 21.631 1.00 97.06 99 TYR A O 1
ATOM 768 N N . TYR A 1 100 ? -20.461 -0.236 20.032 1.00 96.81 100 TYR A N 1
ATOM 769 C CA . TYR A 1 100 ? -20.678 -1.671 19.950 1.00 96.81 100 TYR A CA 1
ATOM 770 C C . TYR A 1 100 ? -19.704 -2.241 18.926 1.00 96.81 100 TYR A C 1
ATOM 772 O O . TYR A 1 100 ? -19.700 -1.793 17.781 1.00 96.81 100 TYR A O 1
ATOM 780 N N . VAL A 1 101 ? -18.897 -3.204 19.354 1.00 96.88 101 VAL A N 1
ATOM 781 C CA . VAL A 1 101 ? -17.877 -3.887 18.562 1.00 96.88 101 VAL A CA 1
ATOM 782 C C . VAL A 1 101 ? -18.228 -5.361 18.406 1.00 96.88 101 VAL A C 1
ATOM 784 O O . VAL A 1 101 ? -18.775 -5.968 19.329 1.00 96.88 101 VAL A O 1
ATOM 787 N N . PHE A 1 102 ? -17.892 -5.944 17.260 1.00 96.12 102 PHE A N 1
ATOM 788 C CA . PHE A 1 102 ? -18.003 -7.381 17.001 1.00 96.12 102 PHE A CA 1
ATOM 789 C C . PHE A 1 102 ? -16.912 -7.835 16.028 1.00 96.12 102 PHE A C 1
ATOM 791 O O . PHE A 1 102 ? -16.571 -7.108 15.098 1.00 96.12 102 PHE A O 1
ATOM 798 N N . ASN A 1 103 ? -16.344 -9.022 16.233 1.00 95.69 103 ASN A N 1
ATOM 799 C CA . ASN A 1 103 ? -15.442 -9.627 15.250 1.00 95.69 103 ASN A CA 1
ATOM 800 C C . ASN A 1 103 ? -16.231 -10.186 14.049 1.00 95.69 103 ASN A C 1
ATOM 802 O O . ASN A 1 103 ? -17.454 -10.334 14.108 1.00 95.69 103 ASN A O 1
ATOM 806 N N . LYS A 1 104 ? -15.539 -10.544 12.958 1.00 92.81 104 LYS A N 1
ATOM 807 C CA . LYS A 1 104 ? -16.171 -11.052 11.722 1.00 92.81 104 LYS A CA 1
ATOM 808 C C . LYS A 1 104 ? -17.113 -12.242 11.964 1.00 92.81 104 LYS A C 1
ATOM 810 O O . LYS A 1 104 ? -18.206 -12.279 11.406 1.00 92.81 104 LYS A O 1
ATOM 815 N N . SER A 1 105 ? -16.720 -13.184 12.827 1.00 94.25 105 SER A N 1
ATOM 816 C CA . SER A 1 105 ? -17.531 -14.360 13.184 1.00 94.25 105 SER A CA 1
ATOM 817 C C . SER A 1 105 ? -18.637 -14.074 14.208 1.00 94.25 105 SER A C 1
ATOM 819 O O . SER A 1 105 ? -19.434 -14.961 14.500 1.00 94.25 105 SER A O 1
ATOM 821 N N . LYS A 1 106 ? -18.700 -12.854 14.757 1.00 94.31 106 LYS A N 1
ATOM 822 C CA . LYS A 1 106 ? -19.651 -12.414 15.792 1.00 94.31 106 LYS A CA 1
ATOM 823 C C . LYS A 1 106 ? -19.603 -13.239 17.087 1.00 94.31 106 LYS A C 1
ATOM 825 O O . LYS A 1 106 ? -20.555 -13.213 17.861 1.00 94.31 106 LYS A O 1
ATOM 830 N N . THR A 1 107 ? -18.505 -13.945 17.352 1.00 95.44 107 THR A N 1
ATOM 831 C CA . THR A 1 107 ? -18.304 -14.723 18.588 1.00 95.44 107 THR A CA 1
ATOM 832 C C . THR A 1 107 ? -17.758 -13.882 19.738 1.00 95.44 107 THR A C 1
ATOM 834 O O . THR A 1 107 ? -17.979 -14.213 20.898 1.00 95.44 107 THR A O 1
ATOM 837 N N . VAL A 1 108 ? -17.066 -12.782 19.428 1.00 97.25 108 VAL A N 1
ATOM 838 C CA . VAL A 1 108 ? -16.548 -11.824 20.409 1.00 97.25 108 VAL A CA 1
ATOM 839 C C . VAL A 1 108 ? -17.168 -10.474 20.102 1.00 97.25 108 VAL A C 1
ATOM 841 O O . VAL A 1 108 ? -16.937 -9.901 19.035 1.00 97.25 108 VAL A O 1
ATOM 844 N N . TYR A 1 109 ? -17.976 -9.969 21.029 1.00 97.12 109 TYR A N 1
ATOM 845 C CA . TYR A 1 109 ? -18.704 -8.720 20.850 1.00 97.12 109 TYR A CA 1
ATOM 846 C C . TYR A 1 109 ? -18.979 -8.019 22.179 1.00 97.12 109 TYR A C 1
ATOM 848 O O . TYR A 1 109 ? -18.867 -8.594 23.262 1.00 97.12 109 TYR A O 1
ATOM 856 N N . GLY A 1 110 ? -19.376 -6.754 22.102 1.00 97.50 110 GLY A N 1
ATOM 857 C CA . GLY A 1 110 ? -19.833 -5.996 23.258 1.00 97.50 110 GLY A CA 1
ATOM 858 C C . GLY A 1 110 ? -19.660 -4.499 23.081 1.00 97.50 110 GLY A C 1
ATOM 859 O O . GLY A 1 110 ? -19.351 -4.007 22.006 1.00 97.50 110 GLY A O 1
ATOM 860 N N . TRP A 1 111 ? -19.877 -3.759 24.158 1.00 97.56 111 TRP A N 1
ATOM 861 C CA . TRP A 1 111 ? -19.715 -2.313 24.203 1.00 97.56 111 TRP A CA 1
ATOM 862 C C . TRP A 1 111 ? -18.367 -1.961 24.804 1.00 97.56 111 TRP A C 1
ATOM 864 O O . TRP A 1 111 ? -18.052 -2.428 25.895 1.00 97.56 111 TRP A O 1
ATOM 874 N N . THR A 1 112 ? -17.592 -1.106 24.149 1.00 97.25 112 THR A N 1
ATOM 875 C CA . THR A 1 112 ? -16.341 -0.588 24.708 1.00 97.25 112 THR A CA 1
ATOM 876 C C . THR A 1 112 ? -16.234 0.916 24.511 1.00 97.25 112 THR A C 1
ATOM 878 O O . THR A 1 112 ? -16.900 1.493 23.651 1.00 97.25 112 THR A O 1
ATOM 881 N N . TRP A 1 113 ? -15.454 1.574 25.366 1.00 96.69 113 TRP A N 1
ATOM 882 C CA . TRP A 1 113 ? -15.203 3.005 25.240 1.00 96.69 113 TRP A CA 1
ATOM 883 C C . TRP A 1 113 ? -14.410 3.263 23.957 1.00 96.69 113 TRP A C 1
ATOM 885 O O . TRP A 1 113 ? -13.441 2.556 23.694 1.00 96.69 113 TRP A O 1
ATOM 895 N N . HIS A 1 114 ? -14.801 4.271 23.173 1.00 94.56 114 HIS A N 1
ATOM 896 C CA . HIS A 1 114 ? -14.187 4.512 21.861 1.00 94.56 114 HIS A CA 1
ATOM 897 C C . HIS A 1 114 ? -12.673 4.775 21.936 1.00 94.56 114 HIS A C 1
ATOM 899 O O . HIS A 1 114 ? -11.959 4.432 21.006 1.00 94.56 114 HIS A O 1
ATOM 905 N N . GLY A 1 115 ? -12.165 5.335 23.040 1.00 95.50 115 GLY A N 1
ATOM 906 C CA . GLY A 1 115 ? -10.728 5.570 23.221 1.00 95.50 115 GLY A CA 1
ATOM 907 C C . GLY A 1 115 ? -9.904 4.314 23.534 1.00 95.50 115 GLY A C 1
ATOM 908 O O . GLY A 1 115 ? -8.692 4.406 23.660 1.00 95.50 115 GLY A O 1
ATOM 909 N N . ASN A 1 116 ? -10.536 3.140 23.654 1.00 96.31 116 ASN A N 1
ATOM 910 C CA . ASN A 1 116 ? -9.841 1.847 23.657 1.00 96.31 116 ASN A CA 1
ATOM 911 C C . ASN A 1 116 ? -9.615 1.286 22.244 1.00 96.31 116 ASN A C 1
ATOM 913 O O . ASN A 1 116 ? -9.071 0.189 22.109 1.00 96.31 116 ASN A O 1
ATOM 917 N N . LEU A 1 117 ? -10.123 1.975 21.219 1.00 95.31 117 LEU A N 1
ATOM 918 C CA . LEU A 1 117 ? -10.080 1.534 19.836 1.00 95.31 117 LEU A CA 1
ATOM 919 C C . LEU A 1 117 ? -9.027 2.319 19.072 1.00 95.31 117 LEU A C 1
ATOM 921 O O . LEU A 1 117 ? -8.970 3.545 19.154 1.00 95.31 117 LEU A O 1
ATOM 925 N N . VAL A 1 118 ? -8.261 1.598 18.270 1.00 94.44 118 VAL A N 1
ATOM 926 C CA . VAL A 1 118 ? -7.386 2.158 17.242 1.00 94.44 118 VAL A CA 1
ATOM 927 C C . VAL A 1 118 ? -7.908 1.659 15.906 1.00 94.44 118 VAL A C 1
ATOM 929 O O . VAL A 1 118 ? -8.346 0.510 15.817 1.00 94.44 118 VAL A O 1
ATOM 932 N N . LYS A 1 119 ? -7.947 2.519 14.883 1.00 91.44 119 LYS A N 1
ATOM 933 C CA . LYS A 1 119 ? -8.342 2.079 13.538 1.00 91.44 119 LYS A CA 1
ATOM 934 C C . LYS A 1 119 ? -7.431 0.926 13.118 1.00 91.44 119 LYS A C 1
ATOM 936 O O . LYS A 1 119 ? -6.221 1.007 13.313 1.00 91.44 119 LYS A O 1
ATOM 941 N N . ALA A 1 120 ? -8.012 -0.149 12.600 1.00 89.56 120 ALA A N 1
ATOM 942 C CA . ALA A 1 120 ? -7.207 -1.239 12.069 1.00 89.56 120 ALA A CA 1
ATOM 943 C C . ALA A 1 120 ? -6.475 -0.738 10.819 1.00 89.56 120 ALA A C 1
ATOM 945 O O . ALA A 1 120 ? -7.088 -0.043 10.005 1.00 89.56 120 ALA A O 1
ATOM 946 N N . LYS A 1 121 ? -5.194 -1.094 10.657 1.00 85.00 121 LYS A N 1
ATOM 947 C CA . LYS A 1 121 ? -4.498 -0.862 9.388 1.00 85.00 121 LYS A CA 1
ATOM 948 C C . LYS A 1 121 ? -5.199 -1.684 8.305 1.00 85.00 121 LYS A C 1
ATOM 950 O O . LYS A 1 121 ? -5.443 -2.880 8.483 1.00 85.00 121 LYS A O 1
ATOM 955 N N . THR A 1 122 ? -5.575 -1.018 7.225 1.00 85.69 122 THR A N 1
ATOM 956 C CA . THR A 1 122 ? -6.106 -1.641 6.013 1.00 85.69 122 THR A CA 1
ATOM 957 C C . THR A 1 122 ? -4.979 -1.714 5.001 1.00 85.69 122 THR A C 1
ATOM 959 O O . THR A 1 122 ? -4.234 -0.750 4.879 1.00 85.69 122 THR A O 1
ATOM 962 N N . TYR A 1 123 ? -4.885 -2.828 4.282 1.00 90.62 123 TYR A N 1
ATOM 963 C CA . TYR A 1 123 ? -3.856 -3.049 3.260 1.00 90.62 123 TYR A CA 1
ATOM 964 C C . TYR A 1 123 ? -4.468 -3.009 1.857 1.00 90.62 123 TYR A C 1
ATOM 966 O O . TYR A 1 123 ? -4.182 -3.850 1.008 1.00 90.62 123 TYR A O 1
ATOM 974 N N . ASP A 1 124 ? -5.467 -2.147 1.669 1.00 92.06 124 ASP A N 1
ATOM 975 C CA . ASP A 1 124 ? -6.249 -2.122 0.434 1.00 92.06 124 ASP A CA 1
ATOM 976 C C . ASP A 1 124 ? -5.439 -1.500 -0.710 1.00 92.06 124 ASP A C 1
ATOM 978 O O . ASP A 1 124 ? -5.553 -1.965 -1.843 1.00 92.06 124 ASP A O 1
ATOM 982 N N . GLN A 1 125 ? -4.571 -0.525 -0.406 1.00 94.69 125 GLN A N 1
ATOM 983 C CA . GLN A 1 125 ? -3.647 0.054 -1.382 1.00 94.69 125 GLN A CA 1
ATOM 984 C C . GLN A 1 125 ? -2.599 -0.975 -1.812 1.00 94.69 125 GLN A C 1
ATOM 986 O O . GLN A 1 125 ? -2.446 -1.219 -2.999 1.00 94.69 125 GLN A O 1
ATOM 991 N N . GLU A 1 126 ? -1.952 -1.640 -0.856 1.00 96.25 126 GLU A N 1
ATOM 992 C CA . GLU A 1 126 ? -0.928 -2.656 -1.099 1.00 96.25 126 GLU A CA 1
ATOM 993 C C . GLU A 1 126 ? -1.484 -3.797 -1.961 1.00 96.25 126 GLU A C 1
ATOM 995 O O . GLU A 1 126 ? -0.875 -4.197 -2.946 1.00 96.25 126 GLU A O 1
ATOM 1000 N N . LYS A 1 127 ? -2.697 -4.281 -1.659 1.00 96.25 127 LYS A N 1
ATOM 1001 C CA . LYS A 1 127 ? -3.375 -5.289 -2.494 1.00 96.25 127 LYS A CA 1
ATOM 1002 C C . LYS A 1 127 ? -3.685 -4.782 -3.897 1.00 96.25 127 LYS A C 1
ATOM 1004 O O . LYS A 1 127 ? -3.560 -5.543 -4.855 1.00 96.25 127 LYS A O 1
ATOM 1009 N N . SER A 1 128 ? -4.147 -3.536 -4.009 1.00 97.62 128 SER A N 1
ATOM 1010 C CA . SER A 1 128 ? -4.425 -2.917 -5.305 1.00 97.62 128 SER A CA 1
ATOM 1011 C C . SER A 1 128 ? -3.152 -2.831 -6.142 1.00 97.62 128 SER A C 1
ATOM 1013 O O . SER A 1 128 ? -3.186 -3.145 -7.327 1.00 97.62 128 SER A O 1
ATOM 1015 N N . ASP A 1 129 ? -2.034 -2.464 -5.523 1.00 97.94 129 ASP A N 1
ATOM 1016 C CA . ASP A 1 129 ? -0.747 -2.318 -6.193 1.00 97.94 129 ASP A CA 1
ATOM 1017 C C . ASP A 1 129 ? -0.165 -3.659 -6.617 1.00 97.94 129 ASP A C 1
ATOM 1019 O O . ASP A 1 129 ? 0.216 -3.795 -7.774 1.00 97.94 129 ASP A O 1
ATOM 1023 N 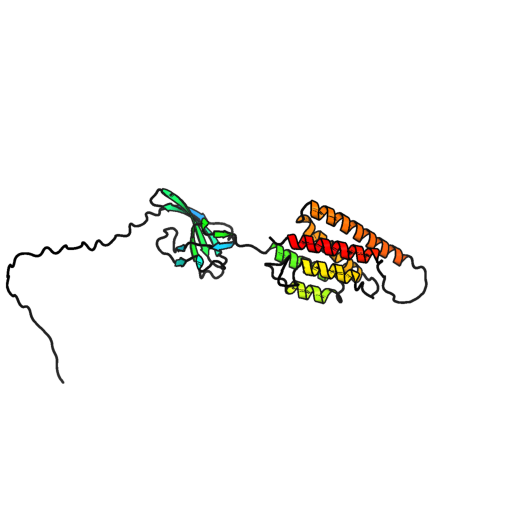N . ILE A 1 130 ? -0.183 -4.673 -5.743 1.00 97.94 130 ILE A N 1
ATOM 1024 C CA . ILE A 1 130 ? 0.221 -6.042 -6.103 1.00 97.94 130 ILE A CA 1
ATOM 1025 C C . ILE A 1 130 ? -0.600 -6.520 -7.309 1.00 97.94 130 ILE A C 1
ATOM 1027 O O . ILE A 1 130 ? -0.047 -7.015 -8.288 1.00 97.94 130 ILE A O 1
ATOM 1031 N N . SER A 1 131 ? -1.921 -6.310 -7.293 1.00 98.25 131 SER A N 1
ATOM 1032 C CA . SER A 1 131 ? -2.782 -6.685 -8.420 1.00 98.25 131 SER A CA 1
ATOM 1033 C C . SER A 1 131 ? -2.472 -5.895 -9.696 1.00 98.25 131 SER A C 1
ATOM 1035 O O . SER A 1 131 ? -2.534 -6.464 -10.787 1.00 98.25 131 SER A O 1
ATOM 1037 N N . ALA A 1 132 ? -2.176 -4.599 -9.586 1.00 98.50 132 ALA A N 1
ATOM 1038 C CA . ALA A 1 132 ? -1.817 -3.762 -10.726 1.00 98.50 132 ALA A CA 1
ATOM 1039 C C . ALA A 1 132 ? -0.467 -4.186 -11.318 1.00 98.50 132 ALA A C 1
ATOM 1041 O O . ALA A 1 132 ? -0.346 -4.304 -12.536 1.00 98.50 132 ALA A O 1
ATOM 1042 N N . MET A 1 133 ? 0.511 -4.504 -10.469 1.00 97.88 133 MET A N 1
ATOM 1043 C CA . MET A 1 133 ? 1.806 -5.031 -10.888 1.00 97.88 133 MET A CA 1
ATOM 1044 C C . MET A 1 133 ? 1.683 -6.382 -11.579 1.00 97.88 133 MET A C 1
ATOM 1046 O O . MET A 1 133 ? 2.266 -6.548 -12.641 1.00 97.88 133 MET A O 1
ATOM 1050 N N . ILE A 1 134 ? 0.867 -7.308 -11.062 1.00 97.31 134 ILE A N 1
ATOM 1051 C CA . ILE A 1 134 ? 0.549 -8.561 -11.768 1.00 97.31 134 ILE A CA 1
ATOM 1052 C C . ILE A 1 134 ? 0.005 -8.251 -13.171 1.00 97.31 134 ILE A C 1
ATOM 1054 O O . ILE A 1 134 ? 0.391 -8.894 -14.144 1.00 97.31 134 ILE A O 1
ATOM 1058 N N . GLY A 1 135 ? -0.878 -7.256 -13.301 1.00 97.19 135 GLY A N 1
ATOM 1059 C CA . GLY A 1 135 ? -1.398 -6.811 -14.596 1.00 97.19 135 GLY A CA 1
ATOM 1060 C C . GLY A 1 135 ? -0.306 -6.306 -15.543 1.00 97.19 135 GLY A C 1
ATOM 1061 O O . GLY A 1 135 ? -0.293 -6.692 -16.708 1.00 97.19 135 GLY A O 1
ATOM 1062 N N . ILE A 1 136 ? 0.627 -5.497 -15.036 1.00 96.69 136 ILE A N 1
ATOM 1063 C CA . ILE A 1 136 ? 1.768 -4.971 -15.798 1.00 96.69 136 ILE A CA 1
ATOM 1064 C C . ILE A 1 136 ? 2.706 -6.106 -16.228 1.00 96.69 136 ILE A C 1
ATOM 1066 O O . ILE A 1 136 ? 3.025 -6.211 -17.409 1.00 96.69 136 ILE A O 1
ATOM 1070 N N . ILE A 1 137 ? 3.086 -6.998 -15.311 1.00 94.75 137 ILE A N 1
ATOM 1071 C CA . ILE A 1 137 ? 3.983 -8.130 -15.588 1.00 94.75 137 ILE A CA 1
ATOM 1072 C C . ILE A 1 137 ? 3.354 -9.115 -16.580 1.00 94.75 137 ILE A C 1
ATOM 1074 O O . ILE A 1 137 ? 4.039 -9.696 -17.409 1.00 94.75 137 ILE A O 1
ATOM 1078 N N . ASN A 1 138 ? 2.028 -9.255 -16.602 1.00 93.94 138 ASN A N 1
ATOM 1079 C CA . ASN A 1 138 ? 1.349 -10.035 -17.640 1.00 93.94 138 ASN A CA 1
ATOM 1080 C C . ASN A 1 138 ? 1.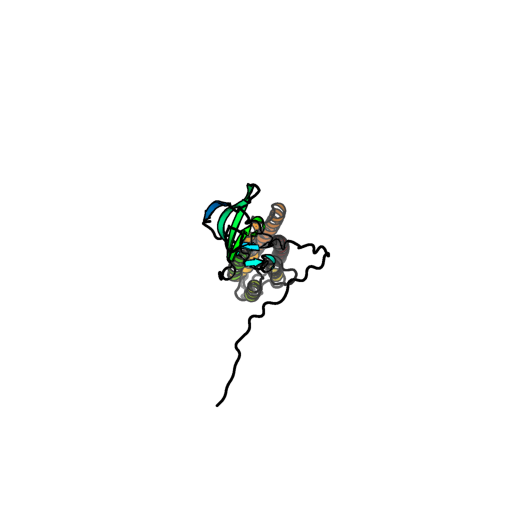428 -9.417 -19.051 1.00 93.94 138 ASN A C 1
ATOM 1082 O O . ASN A 1 138 ? 0.999 -10.064 -20.006 1.00 93.94 138 ASN A O 1
ATOM 1086 N N . THR A 1 139 ? 1.952 -8.198 -19.206 1.00 91.06 139 THR A N 1
ATOM 1087 C CA . THR A 1 139 ? 2.262 -7.621 -20.527 1.00 91.06 139 THR A CA 1
ATOM 1088 C C . THR A 1 139 ? 3.676 -7.939 -21.003 1.00 91.06 139 THR A C 1
ATOM 1090 O O . THR A 1 139 ? 3.935 -7.776 -22.188 1.00 91.06 139 THR A O 1
ATOM 1093 N N . MET A 1 140 ? 4.551 -8.406 -20.108 1.00 87.44 140 MET A N 1
ATOM 1094 C CA . MET A 1 140 ? 5.912 -8.839 -20.432 1.00 87.44 140 MET A CA 1
ATOM 1095 C C . MET A 1 140 ? 5.916 -10.116 -21.277 1.00 87.44 140 MET A C 1
ATOM 1097 O O . MET A 1 140 ? 4.921 -10.862 -21.297 1.00 87.44 140 MET A O 1
ATOM 1101 N N . ASN A 1 141 ? 7.065 -10.395 -21.894 1.00 83.12 141 ASN A N 1
ATOM 1102 C CA . ASN A 1 141 ? 7.361 -11.640 -22.583 1.00 83.12 141 ASN A CA 1
ATOM 1103 C C . ASN A 1 141 ? 7.010 -12.846 -21.677 1.00 83.12 141 ASN A C 1
ATOM 1105 O O . ASN A 1 141 ? 7.411 -12.896 -20.503 1.00 83.12 141 ASN A O 1
ATOM 1109 N N . PRO A 1 142 ? 6.226 -13.826 -22.174 1.00 82.06 142 PRO A N 1
ATOM 1110 C CA . PRO A 1 142 ? 5.825 -14.997 -21.402 1.00 82.06 142 PRO A CA 1
ATOM 1111 C C . PRO A 1 142 ? 6.982 -15.814 -20.819 1.00 82.06 142 PRO A C 1
ATOM 1113 O O . PRO A 1 142 ? 6.774 -16.480 -19.803 1.00 82.06 142 PRO A O 1
ATOM 1116 N N . ILE A 1 143 ? 8.159 -15.777 -21.449 1.00 77.69 143 ILE A N 1
ATOM 1117 C CA . ILE A 1 143 ? 9.366 -16.490 -21.021 1.00 77.69 143 ILE A CA 1
ATOM 1118 C C . ILE A 1 143 ? 9.946 -15.829 -19.764 1.00 77.69 143 ILE A C 1
ATOM 1120 O O . ILE A 1 143 ? 10.152 -16.511 -18.761 1.00 77.69 143 ILE A O 1
ATOM 1124 N N . SER A 1 144 ? 10.126 -14.506 -19.782 1.00 77.44 144 SER A N 1
ATOM 1125 C CA . SER A 1 144 ? 10.781 -13.739 -18.710 1.00 77.44 144 SER A CA 1
ATOM 1126 C C . SER A 1 144 ? 9.899 -13.571 -17.468 1.00 77.44 144 SER A C 1
ATOM 1128 O O . SER A 1 144 ? 10.368 -13.543 -16.335 1.00 77.44 144 SER A O 1
ATOM 1130 N N . ARG A 1 145 ? 8.575 -13.473 -17.641 1.00 87.44 145 ARG A N 1
ATOM 1131 C CA . ARG A 1 145 ? 7.683 -13.012 -16.560 1.00 87.44 145 ARG A CA 1
ATOM 1132 C C . ARG A 1 145 ? 7.391 -14.019 -15.444 1.00 87.44 145 ARG A C 1
ATOM 1134 O O . ARG A 1 145 ? 6.830 -13.640 -14.413 1.00 87.44 145 ARG A O 1
ATOM 1141 N N . GLY A 1 146 ? 7.670 -15.305 -15.667 1.00 89.56 146 GLY A N 1
ATOM 1142 C CA . GLY A 1 146 ? 7.237 -16.394 -14.784 1.00 89.56 146 GLY A CA 1
ATOM 1143 C C . GLY A 1 146 ? 7.753 -16.247 -13.352 1.00 89.56 146 GLY A C 1
ATOM 1144 O O . GLY A 1 146 ? 6.978 -16.368 -12.402 1.00 89.56 146 GLY A O 1
ATOM 1145 N N . GLU A 1 147 ? 9.033 -15.911 -13.202 1.00 88.62 147 GLU A N 1
ATOM 1146 C CA . GLU A 1 147 ? 9.657 -15.759 -11.887 1.00 88.62 147 GLU A CA 1
ATOM 1147 C C . GLU A 1 147 ? 9.143 -14.540 -11.107 1.00 88.62 147 GLU A C 1
ATOM 1149 O O . GLU A 1 147 ? 8.969 -14.606 -9.890 1.00 88.62 147 GLU A O 1
ATOM 1154 N N . TYR A 1 148 ? 8.836 -13.431 -11.785 1.00 92.44 148 TYR A N 1
ATOM 1155 C CA . TYR A 1 148 ? 8.336 -12.234 -11.115 1.00 92.44 148 TYR A CA 1
ATOM 1156 C C . TYR A 1 148 ? 6.897 -12.424 -10.636 1.00 92.44 148 TYR A C 1
ATOM 1158 O O . TYR A 1 148 ? 6.526 -11.918 -9.578 1.00 92.44 148 TYR A O 1
ATOM 1166 N N . LEU A 1 149 ? 6.084 -13.181 -11.382 1.00 94.94 149 LEU A N 1
ATOM 1167 C CA . LEU A 1 149 ? 4.736 -13.548 -10.948 1.00 94.94 149 LEU A CA 1
ATOM 1168 C C . LEU A 1 149 ? 4.763 -14.465 -9.720 1.00 94.94 149 LEU A C 1
ATOM 1170 O O . LEU A 1 149 ? 3.919 -14.308 -8.839 1.00 94.94 149 LEU A O 1
ATOM 1174 N N . GLU A 1 150 ? 5.715 -15.397 -9.640 1.00 93.44 150 GLU A N 1
ATOM 1175 C CA . GLU A 1 150 ? 5.920 -16.223 -8.444 1.00 93.44 150 GLU A CA 1
ATOM 1176 C C . GLU A 1 150 ? 6.268 -15.346 -7.234 1.00 93.44 150 GLU A C 1
ATOM 1178 O O . GLU A 1 150 ? 5.550 -15.377 -6.235 1.00 93.44 150 GLU A O 1
ATOM 1183 N N . LYS A 1 151 ? 7.268 -14.464 -7.372 1.00 93.88 151 LYS A N 1
ATOM 1184 C CA . LYS A 1 151 ? 7.669 -13.519 -6.315 1.00 93.88 151 LYS A CA 1
ATOM 1185 C C . LYS A 1 151 ? 6.515 -12.607 -5.880 1.00 93.88 151 LYS A C 1
ATOM 1187 O O . LYS A 1 151 ? 6.310 -12.425 -4.684 1.00 93.88 151 LYS A O 1
ATOM 1192 N N . LEU A 1 152 ? 5.721 -12.070 -6.818 1.00 94.88 152 LEU A N 1
ATOM 1193 C CA . LEU A 1 152 ? 4.555 -11.228 -6.502 1.00 94.88 152 LEU A CA 1
ATOM 1194 C C . LEU A 1 152 ? 3.459 -11.978 -5.732 1.00 94.88 152 LEU A C 1
ATOM 1196 O O . LEU A 1 152 ? 2.778 -11.370 -4.905 1.00 94.88 152 LEU A O 1
ATOM 1200 N N . ASN A 1 153 ? 3.269 -13.274 -5.994 1.00 94.00 153 ASN A N 1
ATOM 1201 C CA . ASN A 1 153 ? 2.289 -14.088 -5.269 1.00 94.00 153 ASN A CA 1
ATOM 1202 C C . ASN A 1 153 ? 2.700 -14.349 -3.811 1.00 94.00 153 ASN A C 1
ATOM 1204 O O . ASN A 1 153 ? 1.824 -14.571 -2.972 1.00 94.00 153 ASN A O 1
ATOM 1208 N N . ASP A 1 154 ? 3.999 -14.279 -3.517 1.00 93.94 154 ASP A N 1
ATOM 1209 C CA . ASP A 1 154 ? 4.568 -14.500 -2.186 1.00 93.94 154 ASP A CA 1
ATOM 1210 C C . ASP A 1 154 ? 4.707 -13.215 -1.350 1.00 93.94 154 ASP A C 1
ATOM 1212 O O . ASP A 1 154 ? 5.072 -13.281 -0.173 1.00 93.94 154 ASP A O 1
ATOM 1216 N N . VAL A 1 155 ? 4.369 -12.047 -1.911 1.00 95.81 155 VAL A N 1
ATOM 1217 C CA . VAL A 1 155 ? 4.428 -10.761 -1.198 1.00 95.81 155 VAL A CA 1
ATOM 1218 C C . VAL A 1 155 ? 3.481 -10.762 0.010 1.00 95.81 155 VAL A C 1
ATOM 1220 O O . VAL A 1 155 ? 2.254 -10.855 -0.130 1.00 95.81 155 VAL A O 1
ATOM 1223 N N . ASP A 1 156 ? 4.022 -10.563 1.219 1.00 94.31 156 ASP A N 1
ATOM 1224 C CA . ASP A 1 156 ? 3.194 -10.250 2.387 1.00 94.31 156 ASP A CA 1
ATOM 1225 C C . ASP A 1 156 ? 2.671 -8.815 2.252 1.00 94.31 156 ASP A C 1
ATOM 1227 O O . ASP A 1 156 ? 3.411 -7.835 2.309 1.00 94.31 156 ASP A O 1
ATOM 1231 N N . VAL A 1 157 ? 1.348 -8.681 2.139 1.00 93.25 157 VAL A N 1
ATOM 1232 C CA . VAL A 1 157 ? 0.647 -7.390 2.057 1.00 93.25 157 VAL A CA 1
ATOM 1233 C C . VAL A 1 157 ? 1.005 -6.416 3.188 1.00 93.25 157 VAL A C 1
ATOM 1235 O O . VAL A 1 157 ? 0.750 -5.222 3.066 1.00 93.25 157 VAL A O 1
ATOM 1238 N N . ARG A 1 158 ? 1.545 -6.898 4.314 1.00 91.38 158 ARG A N 1
ATOM 1239 C CA . ARG A 1 158 ? 1.950 -6.067 5.456 1.00 91.38 158 ARG A CA 1
ATOM 1240 C C . ARG A 1 158 ? 3.272 -5.341 5.247 1.00 91.38 158 ARG A C 1
ATOM 1242 O O . ARG A 1 158 ? 3.450 -4.271 5.834 1.00 91.38 158 ARG A O 1
ATOM 1249 N N . THR A 1 159 ? 4.150 -5.929 4.448 1.00 94.69 159 THR A N 1
ATOM 1250 C CA . THR A 1 159 ? 5.510 -5.486 4.118 1.00 94.69 159 THR A CA 1
ATOM 1251 C C . THR A 1 159 ? 5.664 -5.331 2.603 1.00 94.69 159 THR A C 1
ATOM 1253 O O . THR A 1 159 ? 6.755 -5.458 2.063 1.00 94.69 159 THR A O 1
ATOM 1256 N N . ALA A 1 160 ? 4.556 -5.043 1.908 1.00 96.38 160 ALA A N 1
ATOM 1257 C CA . ALA A 1 160 ? 4.465 -5.160 0.459 1.00 96.38 160 ALA A CA 1
ATOM 1258 C C . ALA A 1 160 ? 5.492 -4.321 -0.303 1.00 96.38 160 ALA A C 1
ATOM 1260 O O . ALA A 1 160 ? 5.943 -4.749 -1.358 1.00 96.38 160 ALA A O 1
ATOM 1261 N N . TYR A 1 161 ? 5.844 -3.137 0.201 1.00 97.19 161 TYR A N 1
ATOM 1262 C CA . TYR A 1 161 ? 6.788 -2.251 -0.481 1.00 97.19 161 TYR A CA 1
ATOM 1263 C C . TYR A 1 161 ? 8.231 -2.465 -0.039 1.00 97.19 161 TYR A C 1
ATOM 1265 O O . TYR A 1 161 ? 9.130 -2.095 -0.780 1.00 97.19 161 TYR A O 1
ATOM 1273 N N . ASN A 1 162 ? 8.443 -3.002 1.163 1.00 96.25 162 ASN A N 1
ATOM 1274 C CA . ASN A 1 162 ? 9.762 -3.232 1.733 1.00 96.25 162 ASN A CA 1
ATOM 1275 C C . ASN A 1 162 ? 9.661 -4.296 2.832 1.00 96.25 162 ASN A C 1
ATOM 1277 O O . ASN A 1 162 ? 9.150 -4.024 3.929 1.00 96.25 162 ASN A O 1
ATOM 1281 N N . ASP A 1 163 ? 10.164 -5.494 2.541 1.00 93.19 163 ASP A N 1
ATOM 1282 C CA . ASP A 1 163 ? 10.278 -6.570 3.512 1.00 93.19 163 ASP A CA 1
ATOM 1283 C C . ASP A 1 163 ? 11.755 -6.815 3.848 1.00 93.19 163 ASP A C 1
ATOM 1285 O O . ASP A 1 163 ? 12.468 -7.461 3.090 1.00 93.19 163 ASP A O 1
ATOM 1289 N N . PRO A 1 164 ? 12.249 -6.389 5.021 1.00 84.88 164 PRO A N 1
ATOM 1290 C CA . PRO A 1 164 ? 13.650 -6.606 5.379 1.00 84.88 164 PRO A CA 1
ATOM 1291 C C . PRO A 1 164 ? 13.997 -8.087 5.624 1.00 84.88 164 PRO A C 1
ATOM 1293 O O . PRO A 1 164 ? 15.158 -8.410 5.878 1.00 84.88 164 PRO A O 1
ATOM 1296 N N . SER A 1 165 ? 13.004 -8.982 5.636 1.00 85.44 165 SER A N 1
ATOM 1297 C CA . SER A 1 165 ? 13.151 -10.415 5.905 1.00 85.44 165 SER A CA 1
ATOM 1298 C C . SER A 1 165 ? 12.952 -11.307 4.678 1.00 85.44 165 SER A C 1
ATOM 1300 O O . SER A 1 165 ? 13.142 -12.520 4.782 1.00 85.44 165 SER A O 1
ATOM 1302 N N . SER A 1 166 ? 12.607 -10.724 3.530 1.00 82.88 166 SER A N 1
ATOM 1303 C CA . SER A 1 166 ? 12.324 -11.430 2.283 1.00 82.88 166 SER A CA 1
ATOM 1304 C C . SER A 1 166 ? 12.878 -10.647 1.095 1.00 82.88 166 SER A C 1
ATOM 1306 O O . SER A 1 166 ? 13.024 -9.439 1.157 1.00 82.88 166 SER A O 1
ATOM 1308 N N . SER A 1 167 ? 13.174 -11.328 -0.007 1.00 79.50 167 SER A N 1
ATOM 1309 C CA . SER A 1 167 ? 13.425 -10.678 -1.303 1.00 79.50 167 SER A CA 1
ATOM 1310 C C . SER A 1 167 ? 12.158 -10.575 -2.162 1.00 79.50 167 SER A C 1
ATOM 1312 O O . SER A 1 167 ? 12.230 -10.209 -3.334 1.00 79.50 167 SER A O 1
ATOM 1314 N N . SER A 1 168 ? 11.006 -10.960 -1.605 1.00 88.94 168 SER A N 1
ATOM 1315 C CA . SER A 1 168 ? 9.698 -10.980 -2.271 1.00 88.94 168 SER A CA 1
ATOM 1316 C C . SER A 1 168 ? 8.841 -9.816 -1.784 1.00 88.94 168 SER A C 1
ATOM 1318 O O . SER A 1 168 ? 7.798 -10.001 -1.161 1.00 88.94 168 SER A O 1
ATOM 1320 N N . ASP A 1 169 ? 9.319 -8.606 -2.046 1.00 96.31 169 ASP A N 1
ATOM 1321 C CA . ASP A 1 169 ? 8.573 -7.360 -1.901 1.00 96.31 169 ASP A CA 1
ATOM 1322 C C . ASP A 1 169 ? 8.610 -6.582 -3.224 1.00 96.31 169 ASP A C 1
ATOM 1324 O O . ASP A 1 169 ? 9.421 -6.859 -4.112 1.00 96.31 169 ASP A O 1
ATOM 1328 N N . ILE A 1 170 ? 7.715 -5.610 -3.370 1.00 97.19 170 ILE A N 1
ATOM 1329 C CA . ILE A 1 170 ? 7.559 -4.844 -4.606 1.00 97.19 170 ILE A CA 1
ATOM 1330 C C . ILE A 1 170 ? 8.852 -4.110 -4.985 1.00 97.19 170 ILE A C 1
ATOM 1332 O O . ILE A 1 170 ? 9.205 -4.109 -6.164 1.00 97.19 170 ILE A O 1
ATOM 1336 N N . SER A 1 171 ? 9.565 -3.506 -4.028 1.00 97.44 171 SER A N 1
ATOM 1337 C CA . SER A 1 171 ? 10.813 -2.798 -4.334 1.00 97.44 171 SER A CA 1
ATOM 1338 C C . SER A 1 171 ? 11.882 -3.758 -4.850 1.00 97.44 171 SER A C 1
ATOM 1340 O O . SER A 1 171 ? 12.467 -3.506 -5.901 1.00 97.44 171 SER A O 1
ATOM 1342 N N . SER A 1 172 ? 12.050 -4.910 -4.196 1.00 96.31 172 SER A N 1
ATOM 1343 C CA . SER A 1 172 ? 12.994 -5.954 -4.603 1.00 96.31 172 SER A CA 1
ATOM 1344 C C . SER A 1 172 ? 12.695 -6.507 -6.001 1.00 96.31 172 SER A C 1
ATOM 1346 O O . SER A 1 172 ? 13.618 -6.776 -6.768 1.00 96.31 172 SER A O 1
ATOM 1348 N N . ILE A 1 173 ? 11.417 -6.652 -6.360 1.00 95.88 173 ILE A N 1
ATOM 1349 C CA . ILE A 1 173 ? 10.997 -7.127 -7.688 1.00 95.88 173 ILE A CA 1
ATOM 1350 C C . ILE A 1 173 ? 11.296 -6.075 -8.764 1.00 95.88 173 ILE A C 1
ATOM 1352 O O . ILE A 1 173 ? 11.821 -6.418 -9.821 1.00 95.88 173 ILE A O 1
ATOM 1356 N N . VAL A 1 174 ? 11.014 -4.795 -8.498 1.00 96.81 174 VAL A N 1
ATOM 1357 C CA . VAL A 1 174 ? 11.339 -3.695 -9.426 1.00 96.81 174 VAL A CA 1
ATOM 1358 C C . VAL A 1 174 ? 12.850 -3.566 -9.629 1.00 96.81 174 VAL A C 1
ATOM 1360 O O . VAL A 1 174 ? 13.296 -3.400 -10.763 1.00 96.81 174 VAL A O 1
ATOM 1363 N N . TYR A 1 175 ? 13.630 -3.696 -8.554 1.00 95.25 175 TYR A N 1
ATOM 1364 C CA . TYR A 1 175 ? 15.093 -3.715 -8.606 1.00 95.25 175 TYR A CA 1
ATOM 1365 C C . TYR A 1 175 ? 15.621 -4.858 -9.485 1.00 95.25 175 TYR A C 1
ATOM 1367 O O . TYR A 1 175 ? 16.494 -4.641 -10.322 1.00 95.25 175 TYR A O 1
ATOM 1375 N N . GLN A 1 176 ? 15.084 -6.072 -9.324 1.00 92.75 176 GLN A N 1
ATOM 1376 C CA . GLN A 1 176 ? 15.498 -7.233 -10.121 1.00 92.75 176 GLN A CA 1
ATOM 1377 C C . GLN A 1 176 ? 15.199 -7.025 -11.604 1.00 92.75 176 GLN A C 1
ATOM 1379 O O . GLN A 1 176 ? 16.123 -7.093 -12.401 1.00 92.75 176 GLN A O 1
ATOM 1384 N N . ILE A 1 177 ? 13.971 -6.622 -11.954 1.00 92.00 177 ILE A N 1
ATOM 1385 C CA . ILE A 1 177 ? 13.602 -6.321 -13.347 1.00 92.00 177 ILE A CA 1
ATOM 1386 C C . ILE A 1 177 ? 14.554 -5.281 -13.954 1.00 92.00 177 ILE A C 1
ATOM 1388 O O . ILE A 1 177 ? 15.008 -5.446 -15.080 1.00 92.00 177 ILE A O 1
ATOM 1392 N N . GLY A 1 178 ? 14.904 -4.223 -13.216 1.00 91.06 178 GLY A N 1
ATOM 1393 C CA . GLY A 1 178 ? 15.852 -3.216 -13.702 1.00 91.06 178 GLY A CA 1
ATOM 1394 C C . GLY A 1 178 ? 17.255 -3.758 -14.001 1.00 91.06 178 GLY A C 1
ATOM 1395 O O . GLY A 1 178 ? 17.881 -3.304 -14.958 1.00 91.06 178 GLY A O 1
ATOM 1396 N N . ASN A 1 179 ? 17.740 -4.722 -13.214 1.00 89.19 179 ASN A N 1
ATOM 1397 C CA . ASN A 1 179 ? 19.047 -5.350 -13.426 1.00 89.19 179 ASN A CA 1
ATOM 1398 C C . ASN A 1 179 ? 19.012 -6.439 -14.500 1.00 89.19 179 ASN A C 1
ATOM 1400 O O . ASN A 1 179 ? 19.931 -6.505 -15.310 1.00 89.19 179 ASN A O 1
ATOM 1404 N N . ASP A 1 180 ? 17.944 -7.229 -14.573 1.00 87.12 180 ASP A N 1
ATOM 1405 C CA . ASP A 1 180 ? 17.801 -8.284 -15.580 1.00 87.12 180 ASP A CA 1
ATOM 1406 C C . ASP A 1 180 ? 17.762 -7.680 -16.993 1.00 87.12 180 ASP A C 1
ATOM 1408 O O . ASP A 1 180 ? 18.456 -8.155 -17.887 1.00 87.12 180 ASP A O 1
ATOM 1412 N N . LEU A 1 181 ? 17.088 -6.532 -17.168 1.00 81.62 181 LEU A N 1
ATOM 1413 C CA . LEU A 1 181 ? 17.107 -5.762 -18.423 1.00 81.62 181 LEU A CA 1
ATOM 1414 C C . LEU A 1 181 ? 18.513 -5.297 -18.849 1.00 81.62 181 LEU A C 1
ATOM 1416 O O . LEU A 1 181 ? 18.708 -4.933 -20.012 1.00 81.62 181 LEU A O 1
ATOM 1420 N N . LYS A 1 182 ? 19.471 -5.254 -17.916 1.00 83.06 182 LYS A N 1
ATOM 1421 C CA . LYS A 1 182 ? 20.865 -4.889 -18.173 1.00 83.06 182 LYS A CA 1
ATOM 1422 C C . LYS A 1 182 ? 21.759 -6.102 -18.412 1.00 83.06 182 LYS A C 1
ATOM 1424 O O . LYS A 1 182 ? 22.601 -6.042 -19.306 1.00 83.06 182 LYS A O 1
ATOM 1429 N N . ASP A 1 183 ? 21.611 -7.145 -17.603 1.00 76.12 183 ASP A N 1
ATOM 1430 C CA . ASP A 1 183 ? 22.525 -8.289 -17.584 1.00 76.12 183 ASP A CA 1
ATOM 1431 C C . ASP A 1 183 ? 22.130 -9.392 -18.585 1.00 76.12 183 ASP A C 1
ATOM 1433 O O . ASP A 1 183 ? 23.001 -10.126 -19.055 1.00 76.12 183 ASP A O 1
ATOM 1437 N N . ASP A 1 184 ? 20.849 -9.485 -18.947 1.00 65.50 184 ASP A N 1
ATOM 1438 C CA . ASP A 1 184 ? 20.323 -10.415 -19.950 1.00 65.50 184 ASP A CA 1
ATOM 1439 C C . ASP A 1 184 ? 19.319 -9.681 -20.859 1.00 65.50 184 ASP A C 1
ATOM 1441 O O . ASP A 1 184 ? 18.106 -9.805 -20.675 1.00 65.50 184 ASP A O 1
ATOM 1445 N N . PRO A 1 185 ? 19.786 -8.872 -21.836 1.00 58.88 185 PRO A N 1
ATOM 1446 C CA . PRO A 1 185 ? 18.913 -8.044 -22.674 1.00 58.88 185 PRO A CA 1
ATOM 1447 C C . PRO A 1 185 ? 17.968 -8.830 -23.610 1.00 58.88 185 PRO A C 1
ATOM 1449 O O . PRO A 1 185 ? 17.340 -8.233 -24.479 1.00 58.88 185 PRO A O 1
ATOM 1452 N N . GLY A 1 186 ? 17.820 -10.146 -23.429 1.00 55.34 186 GLY A N 1
ATOM 1453 C CA . GLY A 1 186 ? 17.001 -11.004 -24.269 1.00 55.34 186 GLY A CA 1
ATOM 1454 C C . GLY A 1 186 ? 17.682 -11.232 -25.613 1.00 55.34 186 GLY A C 1
ATOM 1455 O O . GLY A 1 186 ? 17.736 -10.360 -26.470 1.00 55.34 186 GLY A O 1
ATOM 1456 N N . TYR A 1 187 ? 18.189 -12.441 -25.834 1.00 47.75 187 TYR A N 1
ATOM 1457 C CA . TYR A 1 187 ? 18.851 -12.829 -27.088 1.00 47.75 187 TYR A CA 1
ATOM 1458 C C . TYR A 1 187 ? 17.883 -12.994 -28.285 1.00 47.75 187 TYR A C 1
ATOM 1460 O O . TYR A 1 187 ? 18.264 -13.546 -29.316 1.00 47.75 187 TYR A O 1
ATOM 1468 N N . GLU A 1 188 ? 16.626 -12.564 -28.150 1.00 51.78 188 GLU A N 1
ATOM 1469 C CA . GLU A 1 188 ? 15.554 -12.778 -29.124 1.00 51.78 188 GLU A CA 1
ATOM 1470 C C . GLU A 1 188 ? 15.144 -11.456 -29.790 1.00 51.78 188 GLU A C 1
ATOM 1472 O O . GLU A 1 188 ? 15.053 -10.407 -29.151 1.00 51.78 188 GLU A O 1
ATOM 1477 N N . THR A 1 189 ? 14.896 -11.521 -31.100 1.00 50.47 189 THR A N 1
ATOM 1478 C CA . THR A 1 189 ? 14.315 -10.471 -31.953 1.00 50.47 189 THR A CA 1
ATOM 1479 C C . THR A 1 189 ? 13.256 -9.667 -31.211 1.00 50.47 189 THR A C 1
ATOM 1481 O O . THR A 1 189 ? 12.319 -10.244 -30.660 1.00 50.47 189 THR A O 1
ATOM 1484 N N . ILE A 1 190 ? 13.395 -8.328 -31.178 1.00 52.41 190 ILE A N 1
ATOM 1485 C CA . ILE A 1 190 ? 12.381 -7.452 -30.580 1.00 52.41 190 ILE A CA 1
ATOM 1486 C C . ILE A 1 190 ? 11.094 -7.605 -31.393 1.00 52.41 190 ILE A C 1
ATOM 1488 O O . ILE A 1 190 ? 10.879 -6.960 -32.415 1.00 52.41 190 ILE A O 1
ATOM 1492 N N . GLY A 1 191 ? 10.233 -8.504 -30.930 1.00 56.16 191 GLY A N 1
ATOM 1493 C CA . GLY A 1 191 ? 8.804 -8.449 -31.167 1.00 56.16 191 GLY A CA 1
ATOM 1494 C C . GLY A 1 191 ? 8.140 -7.522 -30.149 1.00 56.16 191 GLY A C 1
ATOM 1495 O O . GLY A 1 191 ? 8.771 -7.051 -29.198 1.00 56.16 191 GLY A O 1
ATOM 1496 N N . ASP A 1 192 ? 6.831 -7.309 -30.306 1.00 58.31 192 ASP A N 1
ATOM 1497 C CA . ASP A 1 192 ? 6.004 -6.523 -29.375 1.00 58.31 192 ASP A CA 1
ATOM 1498 C C . ASP A 1 192 ? 6.181 -6.954 -27.900 1.00 58.31 192 ASP A C 1
ATOM 1500 O O . ASP A 1 192 ? 5.985 -6.158 -26.981 1.00 58.31 192 ASP A O 1
ATOM 1504 N N . GLU A 1 193 ? 6.559 -8.210 -27.655 1.00 62.31 193 GLU A N 1
ATOM 1505 C CA . GLU A 1 193 ? 6.735 -8.792 -26.323 1.00 62.31 193 GLU A CA 1
ATOM 1506 C C . GLU A 1 193 ? 8.019 -8.311 -25.614 1.00 62.31 193 GLU A C 1
ATOM 1508 O O . GLU A 1 193 ? 7.951 -7.979 -24.434 1.00 62.31 193 GLU A O 1
ATOM 1513 N N . THR A 1 194 ? 9.149 -8.151 -26.314 1.00 68.75 194 THR A N 1
ATOM 1514 C CA . THR A 1 194 ? 10.418 -7.661 -25.724 1.00 68.75 194 THR A CA 1
ATOM 1515 C C . THR A 1 194 ? 10.367 -6.159 -25.429 1.00 68.75 194 THR A C 1
ATOM 1517 O O . THR A 1 194 ? 10.843 -5.697 -24.394 1.00 68.75 194 THR A O 1
ATOM 1520 N N . LEU A 1 195 ? 9.710 -5.367 -26.287 1.00 77.44 195 LEU A N 1
ATOM 1521 C CA . LEU A 1 195 ? 9.490 -3.939 -26.017 1.00 77.44 195 LEU A CA 1
ATOM 1522 C C . LEU A 1 195 ? 8.645 -3.724 -24.749 1.00 77.44 195 LEU A C 1
ATOM 1524 O O . LEU A 1 195 ? 8.852 -2.754 -24.015 1.00 77.44 195 LEU A O 1
ATOM 1528 N N . ASN A 1 196 ? 7.701 -4.627 -24.470 1.00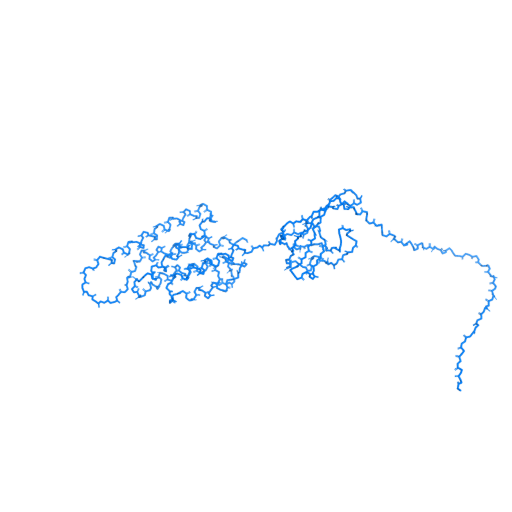 83.62 196 ASN A N 1
ATOM 1529 C CA . ASN A 1 196 ? 6.907 -4.560 -23.248 1.00 83.62 196 ASN A CA 1
ATOM 1530 C C . ASN A 1 196 ? 7.745 -4.782 -21.980 1.00 83.62 196 ASN A C 1
ATOM 1532 O O . ASN A 1 196 ? 7.437 -4.147 -20.965 1.00 83.62 196 ASN A O 1
ATOM 1536 N N . ASP A 1 197 ? 8.796 -5.606 -22.031 1.00 85.06 197 ASP A N 1
ATOM 1537 C CA . ASP A 1 197 ? 9.719 -5.828 -20.907 1.00 85.06 197 ASP A CA 1
ATOM 1538 C C . ASP A 1 197 ? 10.432 -4.522 -20.554 1.00 85.06 197 ASP A C 1
ATOM 1540 O O . ASP A 1 197 ? 10.333 -4.040 -19.426 1.00 85.06 197 ASP A O 1
ATOM 1544 N N . TYR A 1 198 ? 11.006 -3.847 -21.549 1.00 84.50 198 TYR A N 1
ATOM 1545 C CA . TYR A 1 198 ? 11.631 -2.539 -21.356 1.00 84.50 198 TYR A CA 1
ATOM 1546 C C . TYR A 1 198 ? 10.626 -1.470 -20.887 1.00 84.50 198 TYR A C 1
ATOM 1548 O O . TYR A 1 198 ? 10.900 -0.682 -19.976 1.00 84.50 198 TYR A O 1
ATOM 1556 N N . GLN A 1 199 ? 9.399 -1.458 -21.405 1.00 89.44 199 GLN A N 1
ATOM 1557 C CA . GLN A 1 199 ? 8.376 -0.510 -20.943 1.00 89.44 199 GLN A CA 1
ATOM 1558 C C . GLN A 1 199 ? 7.851 -0.793 -19.523 1.00 89.44 199 GLN A C 1
ATOM 1560 O O . GLN A 1 199 ? 7.152 0.048 -18.949 1.00 89.44 199 GLN A O 1
ATOM 1565 N N . THR A 1 200 ? 8.167 -1.947 -18.929 1.00 93.19 200 THR A N 1
ATOM 1566 C CA . THR A 1 200 ? 7.633 -2.357 -17.622 1.00 93.19 200 THR A CA 1
ATOM 1567 C C . THR A 1 200 ? 8.053 -1.416 -16.495 1.00 93.19 200 THR A C 1
ATOM 1569 O O . THR A 1 200 ? 7.200 -1.018 -15.699 1.00 93.19 200 THR A O 1
ATOM 1572 N N . LEU A 1 201 ? 9.312 -0.959 -16.468 1.00 94.88 201 LEU A N 1
ATOM 1573 C CA . LEU A 1 201 ? 9.769 0.021 -15.473 1.00 94.88 201 LEU A CA 1
ATOM 1574 C C . LEU A 1 201 ? 8.979 1.338 -15.555 1.00 94.88 201 LEU A C 1
ATOM 1576 O O . LEU A 1 201 ? 8.595 1.896 -14.528 1.00 94.88 201 LEU A O 1
ATOM 1580 N N . GLY A 1 202 ? 8.670 1.806 -16.769 1.00 96.50 202 GLY A N 1
ATOM 1581 C CA . GLY A 1 202 ? 7.840 2.996 -16.980 1.00 96.50 202 GLY A CA 1
ATOM 1582 C C . GLY A 1 202 ? 6.405 2.808 -16.482 1.00 96.50 202 GLY A C 1
ATOM 1583 O O . GLY A 1 202 ? 5.858 3.677 -15.802 1.00 96.50 202 GLY A O 1
ATOM 1584 N N . LYS A 1 203 ? 5.810 1.634 -16.731 1.00 97.50 203 LYS A N 1
ATOM 1585 C CA . LYS A 1 203 ? 4.470 1.283 -16.228 1.00 97.50 203 LYS A CA 1
ATOM 1586 C C . LYS A 1 203 ? 4.435 1.220 -14.694 1.00 97.50 203 LYS A C 1
ATOM 1588 O O . LYS A 1 203 ? 3.463 1.675 -14.089 1.00 97.50 203 LYS A O 1
ATOM 1593 N N . PHE A 1 204 ? 5.483 0.701 -14.050 1.00 98.19 204 PHE A N 1
ATOM 1594 C CA . PHE A 1 204 ? 5.605 0.764 -12.590 1.00 98.19 204 PHE A CA 1
ATOM 1595 C C . PHE A 1 204 ? 5.753 2.199 -12.103 1.00 98.19 204 PHE A C 1
ATOM 1597 O O . PHE A 1 204 ? 5.052 2.602 -11.176 1.00 98.19 204 PHE A O 1
ATOM 1604 N N . TYR A 1 205 ? 6.592 3.003 -12.748 1.00 98.19 205 TYR A N 1
ATOM 1605 C CA . TYR A 1 205 ? 6.715 4.410 -12.394 1.00 98.19 205 TYR A CA 1
ATOM 1606 C C . TYR A 1 205 ? 5.362 5.130 -12.436 1.00 98.19 205 TYR A C 1
ATOM 1608 O O . TYR A 1 205 ? 4.977 5.767 -11.455 1.00 98.19 205 TYR A O 1
ATOM 1616 N N . ASP A 1 206 ? 4.575 4.942 -13.494 1.00 98.25 206 ASP A N 1
ATOM 1617 C CA . ASP A 1 206 ? 3.230 5.510 -13.604 1.00 98.25 206 ASP A CA 1
ATOM 1618 C C . ASP A 1 206 ? 2.279 5.067 -12.480 1.00 98.25 206 ASP A C 1
ATOM 1620 O O . ASP A 1 206 ? 1.475 5.877 -12.004 1.00 98.25 206 ASP A O 1
ATOM 1624 N N . LEU A 1 207 ? 2.393 3.818 -12.017 1.00 98.44 207 LEU A N 1
ATOM 1625 C CA . LEU A 1 207 ? 1.606 3.276 -10.904 1.00 98.44 207 LEU A CA 1
ATOM 1626 C C . LEU A 1 207 ? 1.942 3.945 -9.557 1.00 98.44 207 LEU A C 1
ATOM 1628 O O . LEU A 1 207 ? 1.056 4.142 -8.717 1.00 98.44 207 LEU A O 1
ATOM 1632 N N . PHE A 1 208 ? 3.208 4.307 -9.329 1.00 98.19 208 PHE A N 1
ATOM 1633 C CA . PHE A 1 208 ? 3.678 4.787 -8.023 1.00 98.19 208 PHE A CA 1
ATOM 1634 C C . PHE A 1 208 ? 3.889 6.308 -7.940 1.00 98.19 208 PHE A C 1
ATOM 1636 O O . PHE A 1 208 ? 3.714 6.878 -6.861 1.00 98.19 208 PHE A O 1
ATOM 1643 N N . LYS A 1 209 ? 4.164 7.001 -9.054 1.00 97.06 209 LYS A N 1
ATOM 1644 C CA . LYS A 1 209 ? 4.661 8.395 -9.078 1.00 97.06 209 LYS A CA 1
ATOM 1645 C C . LYS A 1 209 ? 3.833 9.429 -8.322 1.00 97.06 209 LYS A C 1
ATOM 1647 O O . LYS A 1 209 ? 4.374 10.411 -7.818 1.00 97.06 209 LYS A O 1
ATOM 1652 N N . SER A 1 210 ? 2.518 9.230 -8.227 1.00 97.12 210 SER A N 1
ATOM 1653 C CA . SER A 1 210 ? 1.622 10.155 -7.518 1.00 97.12 210 SER A CA 1
ATOM 1654 C C . SER A 1 210 ? 1.822 10.153 -5.998 1.00 97.12 210 SER A C 1
ATOM 1656 O O . SER A 1 210 ? 1.368 11.079 -5.326 1.00 97.12 210 SER A O 1
ATOM 1658 N N . ARG A 1 211 ? 2.500 9.131 -5.462 1.00 96.81 211 ARG A N 1
ATOM 1659 C CA . ARG A 1 211 ? 2.748 8.941 -4.028 1.00 96.81 211 ARG A CA 1
ATOM 1660 C C . ARG A 1 211 ? 4.153 9.336 -3.592 1.00 96.81 211 ARG A C 1
ATOM 1662 O O . ARG A 1 211 ? 4.400 9.427 -2.394 1.00 96.81 211 ARG A O 1
ATOM 1669 N N . PHE A 1 212 ? 5.054 9.596 -4.532 1.00 96.81 212 PHE A N 1
ATOM 1670 C CA . PHE A 1 212 ? 6.397 10.059 -4.210 1.00 96.81 212 PHE A CA 1
ATOM 1671 C C . PHE A 1 212 ? 6.403 11.528 -3.792 1.00 96.81 212 PHE A C 1
ATOM 1673 O O . PHE A 1 212 ? 5.561 12.333 -4.213 1.00 96.81 212 PHE A O 1
ATOM 1680 N N . SER A 1 213 ? 7.390 11.890 -2.968 1.00 95.44 213 SER A N 1
ATOM 1681 C CA . SER A 1 213 ? 7.650 13.291 -2.661 1.00 95.44 213 SER A CA 1
ATOM 1682 C C . SER A 1 213 ? 7.988 14.053 -3.947 1.00 95.44 213 SER A C 1
ATOM 1684 O O . SER A 1 213 ? 8.448 13.471 -4.928 1.00 95.44 213 SER A O 1
ATOM 1686 N N . THR A 1 214 ? 7.772 15.370 -3.967 1.00 96.12 214 THR A N 1
ATOM 1687 C CA . THR A 1 214 ? 8.141 16.187 -5.136 1.00 96.12 214 THR A CA 1
ATOM 1688 C C . THR A 1 214 ? 9.618 16.040 -5.491 1.00 96.12 214 THR A C 1
ATOM 1690 O O . THR A 1 214 ? 9.937 15.929 -6.666 1.00 96.12 214 THR A O 1
ATOM 1693 N N . PHE A 1 215 ? 10.491 15.985 -4.484 1.00 94.25 215 PHE A N 1
ATOM 1694 C CA . PHE A 1 215 ? 11.929 15.849 -4.687 1.00 94.25 215 PHE A CA 1
ATOM 1695 C C . PHE A 1 215 ? 12.304 14.499 -5.314 1.00 94.25 215 PHE A C 1
ATOM 1697 O O . PHE A 1 215 ? 13.022 14.469 -6.310 1.00 94.25 215 PHE A O 1
ATOM 1704 N N . ASP A 1 216 ? 11.788 13.395 -4.764 1.00 95.94 216 ASP A N 1
ATOM 1705 C CA . ASP A 1 216 ? 12.054 12.049 -5.292 1.00 95.94 216 ASP A CA 1
ATOM 1706 C C . ASP A 1 216 ? 11.487 11.908 -6.719 1.00 95.94 216 ASP A C 1
ATOM 1708 O O . ASP A 1 216 ? 12.169 11.447 -7.634 1.00 95.94 216 ASP A O 1
ATOM 1712 N N . ARG A 1 217 ? 10.269 12.421 -6.951 1.00 96.56 217 ARG A N 1
ATOM 1713 C CA . ARG A 1 217 ? 9.623 12.394 -8.269 1.00 96.56 217 ARG A CA 1
ATOM 1714 C C . ARG A 1 217 ? 10.404 13.170 -9.332 1.00 96.56 217 ARG A C 1
ATOM 1716 O O . ARG A 1 217 ? 10.573 12.651 -10.422 1.00 96.56 217 ARG A O 1
ATOM 1723 N N . GLU A 1 218 ? 10.910 14.369 -9.037 1.00 97.06 218 GLU A N 1
ATOM 1724 C CA . GLU A 1 218 ? 11.697 15.158 -10.006 1.00 97.06 218 GLU A CA 1
ATOM 1725 C C . GLU A 1 218 ? 12.996 14.444 -10.429 1.00 97.06 218 GLU A C 1
ATOM 1727 O O . GLU A 1 218 ? 13.399 14.500 -11.597 1.00 97.06 218 GLU A O 1
ATOM 1732 N N . LYS A 1 219 ? 13.640 13.733 -9.491 1.00 96.81 219 LYS A N 1
ATOM 1733 C CA . LYS A 1 219 ? 14.794 12.875 -9.790 1.00 96.81 219 LYS A CA 1
ATOM 1734 C C . LYS A 1 219 ? 14.387 11.716 -10.706 1.00 96.81 219 LYS A C 1
ATOM 1736 O O . LYS A 1 219 ? 15.068 11.469 -11.701 1.00 96.81 219 LYS A O 1
ATOM 1741 N N . LEU A 1 220 ? 13.288 11.029 -10.388 1.00 97.62 220 LEU A N 1
ATOM 1742 C CA . LEU A 1 220 ? 12.769 9.920 -11.192 1.00 97.62 220 LEU A CA 1
ATOM 1743 C C . LEU A 1 220 ? 12.315 10.352 -12.586 1.00 97.62 220 LEU A C 1
ATOM 1745 O O . LEU A 1 220 ? 12.628 9.649 -13.537 1.00 97.62 220 LEU A O 1
ATOM 1749 N N . ASP A 1 221 ? 11.655 11.505 -12.726 1.00 97.75 221 ASP A N 1
ATOM 1750 C CA . ASP A 1 221 ? 11.265 12.078 -14.022 1.00 97.75 221 ASP A CA 1
ATOM 1751 C C . ASP A 1 221 ? 12.498 12.239 -14.924 1.00 97.75 221 ASP A C 1
ATOM 1753 O O . ASP A 1 221 ? 12.508 11.784 -16.063 1.00 97.75 221 ASP A O 1
ATOM 1757 N N . SER A 1 222 ? 13.585 12.795 -14.380 1.00 97.50 222 SER A N 1
ATOM 1758 C CA . SER A 1 222 ? 14.832 12.991 -15.131 1.00 97.50 222 SER A CA 1
ATOM 1759 C C . SER A 1 222 ? 15.480 11.665 -15.558 1.00 97.50 222 SER A C 1
ATOM 1761 O O . SER A 1 222 ? 15.993 11.548 -16.670 1.00 97.50 222 SER A O 1
ATOM 1763 N N . LEU A 1 223 ? 15.481 10.657 -14.678 1.00 97.62 223 LEU A N 1
ATOM 1764 C CA . LEU A 1 223 ? 16.011 9.326 -14.994 1.00 97.62 223 LEU A CA 1
ATOM 1765 C C . LEU A 1 223 ? 15.142 8.603 -16.028 1.00 97.62 223 LEU A C 1
ATOM 1767 O O . LEU A 1 223 ? 15.677 7.985 -16.947 1.00 97.62 223 LEU A O 1
ATOM 1771 N N . TYR A 1 224 ? 13.822 8.722 -15.904 1.00 97.12 224 TYR A N 1
ATOM 1772 C CA . TYR A 1 224 ? 12.864 8.140 -16.833 1.00 97.12 224 TYR A CA 1
ATOM 1773 C C . TYR A 1 224 ? 12.977 8.761 -18.230 1.00 97.12 224 TYR A C 1
ATOM 1775 O O . TYR A 1 224 ? 13.013 8.030 -19.216 1.00 97.12 224 TYR A O 1
ATOM 1783 N N . ASP A 1 225 ? 13.118 10.085 -18.331 1.00 97.12 225 ASP A N 1
ATOM 1784 C CA . ASP A 1 225 ? 13.309 10.781 -19.609 1.00 97.12 225 ASP A CA 1
ATOM 1785 C C . ASP A 1 225 ? 14.602 10.340 -20.316 1.00 97.12 225 ASP A C 1
ATOM 1787 O O . ASP A 1 225 ? 14.604 10.087 -21.527 1.00 97.12 225 ASP A O 1
ATOM 1791 N N . ASN A 1 226 ? 15.699 10.194 -19.564 1.00 95.75 226 ASN A N 1
ATOM 1792 C CA . ASN A 1 226 ? 16.965 9.681 -20.095 1.00 95.75 226 ASN A CA 1
ATOM 1793 C C . ASN A 1 226 ? 16.820 8.237 -20.585 1.00 95.75 226 ASN A C 1
ATOM 1795 O O . ASN A 1 226 ? 17.258 7.914 -21.690 1.00 95.75 226 ASN A O 1
ATOM 1799 N N . TYR A 1 227 ? 16.164 7.389 -19.791 1.00 94.00 227 TYR A N 1
ATOM 1800 C CA . TYR A 1 227 ? 15.884 6.006 -20.154 1.00 94.00 227 TYR A CA 1
ATOM 1801 C C . TYR A 1 227 ? 15.065 5.906 -21.448 1.00 94.00 227 TYR A C 1
ATOM 1803 O O . TYR A 1 227 ? 15.484 5.245 -22.399 1.00 94.00 227 TYR A O 1
ATOM 1811 N N . GLN A 1 228 ? 13.953 6.636 -21.536 1.00 93.75 228 GLN A N 1
ATOM 1812 C CA . GLN A 1 228 ? 13.099 6.663 -22.724 1.00 93.75 228 GLN A CA 1
ATOM 1813 C C . GLN A 1 228 ? 13.846 7.191 -23.955 1.00 93.75 228 GLN A C 1
ATOM 1815 O O . GLN A 1 228 ? 13.653 6.689 -25.062 1.00 93.75 228 GLN A O 1
ATOM 1820 N N . THR A 1 229 ? 14.715 8.188 -23.781 1.00 94.44 229 THR A N 1
ATOM 1821 C CA . THR A 1 229 ? 15.543 8.724 -24.871 1.00 94.44 229 THR A CA 1
ATOM 1822 C C . THR A 1 229 ? 16.505 7.666 -25.412 1.00 94.44 229 THR A C 1
ATOM 1824 O O . THR A 1 229 ? 16.571 7.467 -26.625 1.00 94.44 229 THR A O 1
ATOM 1827 N N . ALA A 1 230 ? 17.211 6.955 -24.530 1.00 90.75 230 ALA A N 1
ATOM 1828 C CA . ALA A 1 230 ? 18.161 5.913 -24.916 1.00 90.75 230 ALA A CA 1
ATOM 1829 C C . ALA A 1 230 ? 17.471 4.689 -25.550 1.00 90.75 230 ALA A C 1
ATOM 1831 O O . ALA A 1 230 ? 17.956 4.148 -26.550 1.00 90.75 230 ALA A O 1
ATOM 1832 N N . LEU A 1 231 ? 16.306 4.297 -25.025 1.00 88.12 231 LEU A N 1
ATOM 1833 C CA . LEU A 1 231 ? 15.485 3.227 -25.593 1.00 88.12 231 LEU A CA 1
ATOM 1834 C C . LEU A 1 231 ? 15.028 3.579 -27.016 1.00 88.12 231 LEU A C 1
ATOM 1836 O O . LEU A 1 231 ? 15.269 2.818 -27.947 1.00 88.12 231 LEU A O 1
ATOM 1840 N N . ASN A 1 232 ? 14.443 4.765 -27.212 1.00 88.81 232 ASN A N 1
ATOM 1841 C CA . ASN A 1 232 ? 13.969 5.207 -28.528 1.00 88.81 232 ASN A CA 1
ATOM 1842 C C . ASN A 1 232 ? 15.099 5.333 -29.557 1.00 88.81 232 ASN A C 1
ATOM 1844 O O . ASN A 1 232 ? 14.892 5.032 -30.729 1.00 88.81 232 ASN A O 1
ATOM 1848 N N . LYS A 1 233 ? 16.289 5.769 -29.130 1.00 88.12 233 LYS A N 1
ATOM 1849 C CA . LYS A 1 233 ? 17.478 5.819 -29.987 1.00 88.12 233 LYS A CA 1
ATOM 1850 C C . LYS A 1 233 ? 17.895 4.420 -30.447 1.00 88.12 233 LYS A C 1
ATOM 1852 O O . LYS A 1 233 ? 18.088 4.223 -31.638 1.00 88.12 233 LYS A O 1
ATOM 1857 N N . SER A 1 234 ? 17.946 3.453 -29.530 1.00 82.38 234 SER A N 1
ATOM 1858 C CA . SER A 1 234 ? 18.297 2.061 -29.860 1.00 82.38 234 SER A CA 1
ATOM 1859 C C . SER A 1 234 ? 17.307 1.446 -30.860 1.00 82.38 234 SER A C 1
ATOM 1861 O O . SER A 1 234 ? 17.717 0.771 -31.796 1.00 82.38 234 SER A O 1
ATOM 1863 N N . LEU A 1 235 ? 16.010 1.748 -30.720 1.00 80.38 235 LEU A N 1
ATOM 1864 C CA . LEU A 1 235 ? 14.976 1.302 -31.664 1.00 80.38 235 LEU A CA 1
ATOM 1865 C C . LEU A 1 235 ? 15.097 1.956 -33.051 1.00 80.38 235 LEU A C 1
ATOM 1867 O O . LEU A 1 235 ? 14.735 1.347 -34.054 1.00 80.38 235 LEU A O 1
ATOM 1871 N N . ALA A 1 236 ? 15.560 3.207 -33.119 1.00 81.12 236 ALA A N 1
ATOM 1872 C CA . ALA A 1 236 ? 15.744 3.917 -34.383 1.00 81.12 236 ALA A CA 1
ATOM 1873 C C . ALA A 1 236 ? 16.988 3.440 -35.150 1.00 81.12 236 ALA A C 1
ATOM 1875 O O . ALA A 1 236 ? 16.955 3.408 -36.380 1.00 81.12 236 ALA A O 1
ATOM 1876 N N . ASP A 1 237 ? 18.055 3.076 -34.433 1.00 72.38 237 ASP A N 1
ATOM 1877 C CA . ASP A 1 237 ? 19.317 2.624 -35.027 1.00 72.38 237 ASP A CA 1
ATOM 1878 C C . ASP A 1 237 ? 19.192 1.222 -35.660 1.00 72.38 237 ASP A C 1
ATOM 1880 O O . ASP A 1 237 ? 19.763 0.985 -36.723 1.00 72.38 237 ASP A O 1
ATOM 1884 N N . ASP A 1 238 ? 18.389 0.320 -35.088 1.00 63.56 238 ASP A N 1
ATOM 1885 C CA . ASP A 1 238 ? 18.147 -1.013 -35.667 1.00 63.56 238 ASP A CA 1
ATOM 1886 C C . ASP A 1 238 ? 17.338 -0.987 -36.971 1.00 63.56 238 ASP A C 1
ATOM 1888 O O . ASP A 1 238 ? 17.655 -1.686 -37.933 1.00 63.56 238 ASP A O 1
ATOM 1892 N N . GLY A 1 239 ? 16.341 -0.102 -37.057 1.00 56.03 239 GLY A N 1
ATOM 1893 C CA . GLY A 1 239 ? 15.514 0.061 -38.255 1.00 56.03 239 GLY A CA 1
ATOM 1894 C C . GLY A 1 239 ? 16.252 0.642 -39.472 1.00 56.03 239 GLY A C 1
ATOM 1895 O O . GLY A 1 239 ? 15.617 0.877 -40.500 1.00 56.03 239 GLY A O 1
ATOM 1896 N N . SER A 1 240 ? 17.560 0.911 -39.361 1.00 49.91 240 SER A N 1
ATOM 1897 C CA . SER A 1 240 ? 18.415 1.515 -40.392 1.00 49.91 240 SER A CA 1
ATOM 1898 C C . SER A 1 240 ? 19.334 0.516 -41.120 1.00 49.91 240 SER A C 1
ATOM 1900 O O . SER A 1 240 ? 20.151 0.946 -41.941 1.00 49.91 240 SER A O 1
ATOM 1902 N N . SER A 1 241 ? 19.246 -0.786 -40.841 1.00 49.31 241 SER A N 1
ATOM 1903 C CA . SER A 1 241 ? 20.099 -1.792 -41.490 1.00 49.31 241 SER A CA 1
ATOM 1904 C C . SER A 1 241 ? 19.574 -2.159 -42.889 1.00 49.31 241 SER A C 1
ATOM 1906 O O . SER A 1 241 ? 18.667 -2.973 -43.030 1.00 49.31 241 SER A O 1
ATOM 1908 N N . ASP A 1 242 ? 20.166 -1.558 -43.927 1.00 46.56 242 ASP A N 1
ATOM 1909 C CA . ASP A 1 242 ? 19.949 -1.848 -45.362 1.00 46.56 242 ASP A CA 1
ATOM 1910 C C . ASP A 1 242 ? 20.686 -3.127 -45.850 1.00 46.56 242 ASP A C 1
ATOM 1912 O O . ASP A 1 242 ? 20.868 -3.315 -47.055 1.00 46.56 242 ASP A O 1
ATOM 1916 N N . ASP A 1 243 ? 21.134 -4.010 -44.951 1.00 48.22 243 ASP A N 1
ATOM 1917 C CA . ASP A 1 243 ? 21.950 -5.177 -45.314 1.00 48.22 243 ASP A CA 1
ATOM 1918 C C . ASP A 1 243 ? 21.124 -6.479 -45.357 1.00 48.22 243 ASP A C 1
ATOM 1920 O O . ASP A 1 243 ? 20.590 -6.953 -44.355 1.00 48.22 243 ASP A O 1
ATOM 1924 N N . ASP A 1 244 ? 21.062 -7.063 -46.560 1.00 46.97 244 ASP A N 1
ATOM 1925 C CA . ASP A 1 244 ? 20.404 -8.317 -46.978 1.00 46.97 244 ASP A CA 1
ATOM 1926 C C . ASP A 1 244 ? 20.978 -9.605 -46.324 1.00 46.97 244 ASP A C 1
ATOM 1928 O O . ASP A 1 244 ? 20.926 -10.689 -46.914 1.00 46.97 244 ASP A O 1
ATOM 1932 N N . ASP A 1 245 ? 21.518 -9.537 -45.106 1.00 46.22 245 ASP A N 1
ATOM 1933 C CA . ASP A 1 245 ? 22.038 -10.713 -44.410 1.00 46.22 245 ASP A CA 1
ATOM 1934 C C . ASP A 1 245 ? 20.995 -11.275 -43.440 1.00 46.22 245 ASP A C 1
ATOM 1936 O O . ASP A 1 245 ? 20.750 -10.789 -42.340 1.00 46.22 245 ASP A O 1
ATOM 1940 N N . GLN A 1 246 ? 20.382 -12.363 -43.900 1.00 46.06 246 GLN A N 1
ATOM 1941 C CA . GLN A 1 246 ? 19.387 -13.197 -43.237 1.00 46.06 246 GLN A CA 1
ATOM 1942 C C . GLN A 1 246 ? 19.978 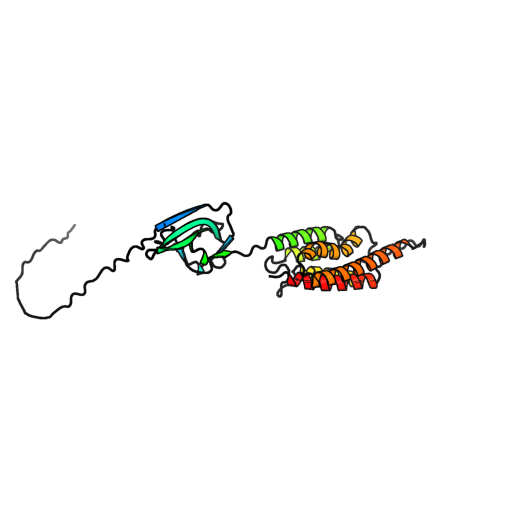-13.957 -42.029 1.00 46.06 246 GLN A C 1
ATOM 1944 O O . GLN A 1 246 ? 19.987 -15.189 -41.996 1.00 46.06 246 GLN A O 1
ATOM 1949 N N . TYR A 1 247 ? 20.482 -13.227 -41.036 1.00 45.56 247 TYR A N 1
ATOM 1950 C CA . TYR A 1 247 ? 20.707 -13.735 -39.691 1.00 45.56 247 TYR A CA 1
ATOM 1951 C C . TYR A 1 247 ? 19.612 -13.193 -38.773 1.00 45.56 247 TYR A C 1
ATOM 1953 O O . TYR A 1 247 ? 19.452 -11.991 -38.604 1.00 45.56 247 TYR A O 1
ATOM 1961 N N . ASP A 1 248 ? 18.851 -14.133 -38.215 1.00 47.91 248 ASP A N 1
ATOM 1962 C CA . ASP A 1 248 ? 17.880 -13.997 -37.126 1.00 47.91 248 ASP A CA 1
ATOM 1963 C C . ASP A 1 248 ? 18.592 -13.521 -35.845 1.00 47.91 248 ASP A C 1
ATOM 1965 O O . ASP A 1 248 ? 18.848 -14.291 -34.922 1.00 47.91 248 ASP A O 1
ATOM 1969 N N . GLY A 1 249 ? 19.074 -12.280 -35.871 1.00 43.94 249 GLY A N 1
ATOM 1970 C CA . GLY A 1 249 ? 19.778 -11.625 -34.780 1.00 43.94 249 GLY A CA 1
ATOM 1971 C C . GLY A 1 249 ? 18.820 -10.691 -34.070 1.00 43.94 249 GLY A C 1
ATOM 1972 O O . GLY A 1 249 ? 18.239 -9.808 -34.698 1.00 43.94 249 GLY A O 1
ATOM 1973 N N . GLY A 1 250 ? 18.625 -10.910 -32.774 1.00 52.75 250 GLY A N 1
ATOM 1974 C CA . GLY A 1 250 ? 17.829 -10.013 -31.959 1.00 52.75 250 GLY A CA 1
ATOM 1975 C C . GLY A 1 250 ? 18.361 -8.582 -31.967 1.00 52.75 250 GLY A C 1
ATOM 1976 O O . GLY A 1 250 ? 19.563 -8.367 -32.098 1.00 52.75 250 GLY A O 1
ATOM 1977 N N . LEU A 1 251 ? 17.461 -7.610 -31.831 1.00 56.44 251 LEU A N 1
ATOM 1978 C CA . LEU A 1 251 ? 17.810 -6.194 -31.740 1.00 56.44 251 LEU A CA 1
ATOM 1979 C C . LEU A 1 251 ? 18.546 -5.962 -30.418 1.00 56.44 251 LEU A C 1
ATOM 1981 O O . LEU A 1 251 ? 17.943 -6.036 -29.348 1.00 56.44 251 LEU A O 1
ATOM 1985 N N . GLU A 1 252 ? 19.850 -5.709 -30.487 1.00 63.97 252 GLU A N 1
ATOM 1986 C CA . GLU A 1 252 ? 20.687 -5.487 -29.309 1.00 63.97 252 GLU A CA 1
ATOM 1987 C C . GLU A 1 252 ? 20.516 -4.036 -28.833 1.00 63.97 252 GLU A C 1
ATOM 1989 O O . GLU A 1 252 ? 20.890 -3.085 -29.526 1.00 63.97 252 GLU A O 1
ATOM 1994 N N . LEU A 1 253 ? 19.917 -3.837 -27.652 1.00 73.25 253 LEU A N 1
ATOM 1995 C CA . LEU A 1 253 ? 19.852 -2.499 -27.067 1.00 73.25 253 LEU A CA 1
ATOM 1996 C C . LEU A 1 253 ? 21.257 -1.970 -26.774 1.00 73.25 253 LEU A C 1
ATOM 1998 O O . LEU A 1 253 ? 22.146 -2.696 -26.333 1.00 73.25 253 LEU A O 1
ATOM 2002 N N . SER A 1 254 ? 21.432 -0.660 -26.943 1.00 81.88 254 SER A N 1
ATOM 2003 C CA . SER A 1 254 ? 22.699 -0.016 -26.607 1.00 81.88 254 SER A CA 1
ATOM 2004 C C . SER A 1 254 ? 23.023 -0.138 -25.113 1.00 81.88 254 SER A C 1
ATOM 2006 O O . SER A 1 254 ? 22.134 -0.080 -24.260 1.00 81.88 254 SER A O 1
ATOM 2008 N N . GLU A 1 255 ? 24.318 -0.197 -24.784 1.00 84.94 255 GLU A N 1
ATOM 2009 C CA . GLU A 1 255 ? 24.816 -0.121 -23.399 1.00 84.94 255 GLU A CA 1
ATOM 2010 C C . GLU A 1 255 ? 24.293 1.133 -22.666 1.00 84.94 255 GLU A C 1
ATOM 2012 O O . GLU A 1 255 ? 24.075 1.125 -21.454 1.00 84.94 255 GLU A O 1
ATOM 2017 N N . GLU A 1 256 ? 24.048 2.214 -23.415 1.00 89.06 256 GLU A N 1
ATOM 2018 C CA . GLU A 1 256 ? 23.419 3.441 -22.921 1.00 89.06 256 GLU A CA 1
ATOM 2019 C C . GLU A 1 256 ? 21.985 3.178 -22.428 1.00 89.06 256 GLU A C 1
ATOM 2021 O O . GLU A 1 256 ? 21.630 3.598 -21.325 1.00 89.06 256 GLU A O 1
ATOM 2026 N N . ALA A 1 257 ? 21.175 2.452 -23.205 1.00 87.00 257 ALA A N 1
ATOM 2027 C CA . ALA A 1 257 ? 19.792 2.133 -22.860 1.00 87.00 257 ALA A CA 1
ATOM 2028 C C . ALA A 1 257 ? 19.693 1.164 -21.679 1.00 87.00 257 ALA A C 1
ATOM 2030 O O . ALA A 1 257 ? 18.921 1.416 -20.751 1.00 87.00 257 ALA A O 1
ATOM 2031 N N . THR A 1 258 ? 20.502 0.104 -21.665 1.00 87.00 258 THR A N 1
ATOM 2032 C CA . THR A 1 258 ? 20.514 -0.876 -20.569 1.00 87.00 258 THR A CA 1
ATOM 2033 C C . THR A 1 258 ? 21.038 -0.269 -19.262 1.00 87.00 258 THR A C 1
ATOM 2035 O O . THR A 1 258 ? 20.466 -0.492 -18.193 1.00 87.00 258 THR A O 1
ATOM 2038 N N . SER A 1 259 ? 22.057 0.596 -19.329 1.00 90.19 259 SER A N 1
ATOM 2039 C CA . SER A 1 259 ? 22.554 1.337 -18.159 1.00 90.19 259 SER A CA 1
ATOM 2040 C C . SER A 1 259 ? 21.533 2.345 -17.626 1.00 90.19 259 SER A C 1
ATOM 2042 O O . SER A 1 259 ? 21.374 2.481 -16.410 1.00 90.19 259 SER A O 1
ATOM 2044 N N . ALA A 1 260 ? 20.825 3.048 -18.517 1.00 92.88 260 ALA A N 1
ATOM 2045 C CA . ALA A 1 260 ? 19.772 3.977 -18.122 1.00 92.88 260 ALA A CA 1
ATOM 2046 C C . ALA A 1 260 ? 18.581 3.246 -17.478 1.00 92.88 260 ALA A C 1
ATOM 2048 O O . ALA A 1 260 ? 18.066 3.720 -16.465 1.00 92.88 260 ALA A O 1
ATOM 2049 N N . ALA A 1 261 ? 18.196 2.078 -18.009 1.00 90.94 261 ALA A N 1
ATOM 2050 C CA . ALA A 1 261 ? 17.155 1.222 -17.438 1.00 90.94 261 ALA A CA 1
ATOM 2051 C C . ALA A 1 261 ? 17.507 0.779 -16.011 1.00 90.94 261 ALA A C 1
ATOM 2053 O O . ALA A 1 261 ? 16.710 0.977 -15.096 1.00 90.94 261 ALA A O 1
ATOM 2054 N N . SER A 1 262 ? 18.722 0.259 -15.808 1.00 91.62 262 SER A N 1
ATOM 2055 C CA . SER A 1 262 ? 19.212 -0.174 -14.492 1.00 91.62 262 SER A CA 1
ATOM 2056 C C . SER A 1 262 ? 19.260 0.991 -13.499 1.00 91.62 262 SER A C 1
ATOM 2058 O O . SER A 1 262 ? 18.665 0.904 -12.428 1.00 91.62 262 SER A O 1
ATOM 2060 N N . SER A 1 263 ? 19.843 2.140 -13.869 1.00 95.25 263 SER A N 1
ATOM 2061 C CA . SER A 1 263 ? 19.902 3.303 -12.968 1.00 95.25 263 SER A CA 1
ATOM 2062 C C . SER A 1 263 ? 18.517 3.848 -12.595 1.00 95.25 263 SER A C 1
ATOM 2064 O O . SER A 1 263 ? 18.323 4.327 -11.469 1.00 95.25 263 SER A O 1
ATOM 2066 N N . PHE A 1 264 ? 17.571 3.816 -13.536 1.00 97.00 264 PHE A N 1
ATOM 2067 C CA . PHE A 1 264 ? 16.187 4.200 -13.293 1.00 97.00 264 PHE A CA 1
ATOM 2068 C C . PHE A 1 264 ? 15.478 3.195 -12.381 1.00 97.00 264 PHE A C 1
ATOM 2070 O O . PHE A 1 264 ? 14.881 3.609 -11.388 1.00 97.00 264 PHE A O 1
ATOM 2077 N N . GLY A 1 265 ? 15.584 1.897 -12.678 1.00 96.81 265 GLY A N 1
ATOM 2078 C CA . GLY A 1 265 ? 15.000 0.811 -11.890 1.00 96.81 265 GLY A CA 1
ATOM 2079 C C . GLY A 1 265 ? 15.504 0.795 -10.448 1.00 96.81 265 GLY A C 1
ATOM 2080 O O . GLY A 1 265 ? 14.694 0.717 -9.524 1.00 96.81 265 GLY A O 1
ATOM 2081 N N . ASP A 1 266 ? 16.809 0.990 -10.246 1.00 97.06 266 ASP A N 1
ATOM 2082 C CA . ASP A 1 266 ? 17.429 1.101 -8.924 1.00 97.06 266 ASP A CA 1
ATOM 2083 C C . ASP A 1 266 ? 16.804 2.244 -8.119 1.00 97.06 266 ASP A C 1
ATOM 2085 O O . ASP A 1 266 ? 16.277 2.030 -7.027 1.00 97.06 266 ASP A O 1
ATOM 2089 N N . THR A 1 267 ? 16.771 3.456 -8.683 1.00 97.75 267 THR A N 1
ATOM 2090 C CA . THR A 1 267 ? 16.199 4.616 -7.978 1.00 97.75 267 THR A CA 1
ATOM 2091 C C . THR A 1 267 ? 14.697 4.444 -7.734 1.00 97.75 267 THR A C 1
ATOM 2093 O O . THR A 1 267 ? 14.204 4.784 -6.659 1.00 97.75 267 THR A O 1
ATOM 2096 N N . LEU A 1 268 ? 13.960 3.891 -8.702 1.00 98.31 268 LEU A N 1
ATOM 2097 C CA . LEU A 1 268 ? 12.530 3.628 -8.561 1.00 98.31 268 LEU A CA 1
ATOM 2098 C C . LEU A 1 268 ? 12.260 2.633 -7.429 1.00 98.31 268 LEU A C 1
ATOM 2100 O O . LEU A 1 268 ? 11.342 2.847 -6.639 1.00 98.31 268 LEU A O 1
ATOM 2104 N N . SER A 1 269 ? 13.072 1.580 -7.321 1.00 97.62 269 SER A N 1
ATOM 2105 C CA . SER A 1 269 ? 12.968 0.599 -6.242 1.00 97.62 269 SER A CA 1
ATOM 2106 C C . SER A 1 269 ? 13.199 1.234 -4.867 1.00 97.62 269 SER A C 1
ATOM 2108 O O . SER A 1 269 ? 12.399 1.021 -3.954 1.00 97.62 269 SER A O 1
ATOM 2110 N N . GLU A 1 270 ? 14.215 2.093 -4.730 1.00 96.62 270 GLU A N 1
ATOM 2111 C CA . GLU A 1 270 ? 14.505 2.808 -3.484 1.00 96.62 270 GLU A CA 1
ATOM 2112 C C . GLU A 1 270 ? 13.329 3.691 -3.051 1.00 96.62 270 GLU A C 1
ATOM 2114 O O . GLU A 1 270 ? 12.974 3.729 -1.871 1.00 96.62 270 GLU A O 1
ATOM 2119 N N . ASP A 1 271 ? 12.704 4.395 -3.995 1.00 97.44 271 ASP A N 1
ATOM 2120 C CA . ASP A 1 271 ? 11.591 5.299 -3.704 1.00 97.44 271 ASP A CA 1
ATOM 2121 C C . ASP A 1 271 ? 10.290 4.551 -3.400 1.00 97.44 271 ASP A C 1
ATOM 2123 O O . ASP A 1 271 ? 9.536 4.955 -2.510 1.00 97.44 271 ASP A O 1
ATOM 2127 N N . ILE A 1 272 ? 10.052 3.417 -4.061 1.00 98.00 272 ILE A N 1
ATOM 2128 C CA . ILE A 1 272 ? 8.973 2.487 -3.714 1.00 98.00 272 ILE A CA 1
ATOM 2129 C C . ILE A 1 272 ? 9.158 1.961 -2.289 1.00 98.00 272 ILE A C 1
ATOM 2131 O O . ILE A 1 272 ? 8.198 1.965 -1.520 1.00 98.00 272 ILE A O 1
ATOM 2135 N N . ALA A 1 273 ? 10.372 1.564 -1.899 1.00 96.81 273 ALA A N 1
ATOM 2136 C CA . ALA A 1 273 ? 10.639 1.018 -0.567 1.00 96.81 273 ALA A CA 1
ATOM 2137 C C . ALA A 1 273 ? 10.289 2.004 0.565 1.00 96.81 273 ALA A C 1
ATOM 2139 O O . ALA A 1 273 ? 9.917 1.593 1.668 1.00 96.81 273 ALA A O 1
ATOM 2140 N N . LYS A 1 274 ? 10.362 3.316 0.293 1.00 95.69 274 LYS A N 1
ATOM 2141 C CA . LYS A 1 274 ? 9.970 4.385 1.229 1.00 95.69 274 LYS A CA 1
ATOM 2142 C C . LYS A 1 274 ? 8.454 4.495 1.435 1.00 95.69 274 LYS A C 1
ATOM 2144 O O . LYS A 1 274 ? 8.038 5.141 2.392 1.00 95.69 274 LYS A O 1
ATOM 2149 N N . LEU A 1 275 ? 7.628 3.874 0.586 1.00 95.00 275 LEU A N 1
ATOM 2150 C CA . LEU A 1 275 ? 6.164 3.855 0.734 1.00 95.00 275 LEU A CA 1
ATOM 2151 C C . LEU A 1 275 ? 5.689 2.944 1.878 1.00 95.00 275 LEU A C 1
ATOM 2153 O O . LEU A 1 275 ? 4.499 2.922 2.203 1.00 95.00 275 LEU A O 1
ATOM 2157 N N . GLN A 1 276 ? 6.598 2.181 2.487 1.00 90.94 276 GLN A N 1
ATOM 2158 C CA . GLN A 1 276 ? 6.305 1.354 3.648 1.00 90.94 276 GLN A CA 1
ATOM 2159 C C . GLN A 1 276 ? 6.099 2.229 4.904 1.00 90.94 276 GLN A C 1
ATOM 2161 O O . GLN A 1 276 ? 7.060 2.589 5.582 1.00 90.94 276 GLN A O 1
ATOM 2166 N N . GLU A 1 277 ? 4.837 2.541 5.229 1.00 68.50 277 GLU A N 1
ATOM 2167 C CA . GLU A 1 277 ? 4.421 3.268 6.454 1.00 68.50 277 GLU A CA 1
ATOM 2168 C C . GLU A 1 277 ? 3.904 2.361 7.581 1.00 68.50 277 GLU A C 1
ATOM 2170 O O . GLU A 1 277 ? 3.042 1.487 7.321 1.00 68.50 277 GLU A O 1
#